Protein AF-A0A382YZ98-F1 (afdb_monomer_lite)

pLDDT: mean 93.56, std 8.25, range [45.69, 98.81]

Secondary structure (DSSP, 8-state):
--TT--TTS--HHHHHHHHHHHHHTGGG--GGG-------EE--TT--HHHHHHHHHTT--EEEESS--TTT-HHHHHHHHHHHHTTTPEEEEE-B--SSTTT---B-HHHHHHH--SEEETTT-SSPPPPHHHHHHHHHH--SEEEEETTS-HHHHHHHHHHHHHTT-GGGEEEE---SBTTB--TTHHHHHHHHHHHTT---HHHHHHIIIIIHHHHTT-S-S--STTS--------PPTT-S-SSHHHHHHHTPPP-

Structure (mmCIF, N/CA/C/O backbone):
data_AF-A0A382YZ98-F1
#
_entry.id   AF-A0A382YZ98-F1
#
loop_
_atom_site.group_PDB
_atom_site.id
_atom_site.type_symbol
_atom_site.label_atom_id
_atom_site.label_alt_id
_atom_site.label_comp_id
_atom_site.label_asym_id
_atom_site.label_entity_id
_atom_site.label_seq_id
_atom_site.pdbx_PDB_ins_code
_atom_site.Cartn_x
_atom_site.Cartn_y
_atom_site.Cartn_z
_atom_site.occupancy
_atom_site.B_iso_or_equiv
_atom_site.auth_seq_id
_atom_site.auth_comp_id
_atom_site.auth_asym_id
_atom_site.auth_atom_id
_atom_site.pdbx_PDB_model_num
ATOM 1 N N . HIS A 1 1 ? 16.071 -2.073 -0.778 1.00 65.88 1 HIS A N 1
ATOM 2 C CA . HIS A 1 1 ? 17.339 -1.946 -1.525 1.00 65.88 1 HIS A CA 1
ATOM 3 C C . HIS A 1 1 ? 17.933 -3.325 -1.755 1.00 65.88 1 HIS A C 1
ATOM 5 O O . HIS A 1 1 ? 18.146 -4.034 -0.782 1.00 65.88 1 HIS A O 1
ATOM 11 N N . LEU A 1 2 ? 18.175 -3.708 -3.010 1.00 80.69 2 LEU A N 1
ATOM 12 C CA . LEU A 1 2 ? 18.974 -4.887 -3.348 1.00 80.69 2 LEU A CA 1
ATOM 13 C C . LEU A 1 2 ? 20.449 -4.462 -3.501 1.00 80.69 2 LEU A C 1
ATOM 15 O O . LEU A 1 2 ? 20.720 -3.599 -4.343 1.00 80.69 2 LEU A O 1
ATOM 19 N N . PRO A 1 3 ? 21.389 -4.987 -2.691 1.00 83.00 3 PRO A N 1
ATOM 20 C CA . PRO A 1 3 ? 22.812 -4.692 -2.845 1.00 83.00 3 PRO A CA 1
ATOM 21 C C . PRO A 1 3 ? 23.314 -5.043 -4.250 1.00 83.00 3 PRO A C 1
ATOM 23 O O . PRO A 1 3 ? 22.976 -6.097 -4.781 1.00 83.00 3 PRO A O 1
ATOM 26 N N . GLY A 1 4 ? 24.110 -4.155 -4.849 1.00 86.38 4 GLY A N 1
ATOM 27 C CA . GLY A 1 4 ? 24.677 -4.349 -6.189 1.00 86.38 4 GLY A CA 1
ATOM 28 C C . GLY A 1 4 ? 23.728 -4.063 -7.359 1.00 86.38 4 GLY A C 1
ATOM 29 O O . GLY A 1 4 ? 24.179 -4.081 -8.499 1.00 86.38 4 GLY A O 1
ATOM 30 N N . LEU A 1 5 ? 22.447 -3.761 -7.112 1.00 87.88 5 LEU A N 1
ATOM 31 C CA . LEU A 1 5 ? 21.525 -3.358 -8.173 1.00 87.88 5 LEU A CA 1
ATOM 32 C C . LEU A 1 5 ? 21.790 -1.905 -8.590 1.00 87.88 5 LEU A C 1
ATOM 34 O O . LEU A 1 5 ? 21.630 -0.985 -7.781 1.00 87.88 5 LEU A O 1
ATOM 38 N N . ASP A 1 6 ? 22.159 -1.701 -9.854 1.00 89.25 6 ASP A N 1
ATOM 39 C CA . ASP A 1 6 ? 22.290 -0.371 -10.442 1.00 89.25 6 ASP A CA 1
ATOM 40 C C . ASP A 1 6 ? 20.924 0.147 -10.908 1.00 89.25 6 ASP A C 1
ATOM 42 O O . ASP A 1 6 ? 20.399 -0.231 -11.953 1.00 89.25 6 ASP A O 1
ATOM 46 N N . TYR A 1 7 ? 20.344 1.038 -10.109 1.00 83.75 7 TYR A N 1
ATOM 47 C CA . TYR A 1 7 ? 19.032 1.623 -10.382 1.00 83.75 7 TYR A CA 1
ATOM 48 C C . TYR A 1 7 ? 19.027 2.599 -11.567 1.00 83.75 7 TYR A C 1
ATOM 50 O O . TYR A 1 7 ? 17.948 2.975 -12.010 1.00 83.75 7 TYR A O 1
ATOM 58 N N . GLN A 1 8 ? 20.194 3.017 -12.070 1.00 84.31 8 GLN A N 1
ATOM 59 C CA . GLN A 1 8 ? 20.293 3.861 -13.265 1.00 84.31 8 GLN A CA 1
ATOM 60 C C . GLN A 1 8 ? 20.321 3.039 -14.559 1.00 84.31 8 GLN A C 1
ATOM 62 O O . GLN A 1 8 ? 20.145 3.600 -15.637 1.00 84.31 8 GLN A O 1
ATOM 67 N N . ASN A 1 9 ? 20.513 1.721 -14.460 1.00 89.38 9 ASN A N 1
ATOM 68 C CA . ASN A 1 9 ? 20.659 0.827 -15.603 1.00 89.38 9 ASN A CA 1
ATOM 69 C C . ASN A 1 9 ? 19.790 -0.432 -15.454 1.00 89.38 9 ASN A C 1
ATOM 71 O O . ASN A 1 9 ? 20.241 -1.566 -15.628 1.00 89.38 9 ASN A O 1
ATOM 75 N N . LEU A 1 10 ? 18.527 -0.231 -15.072 1.00 92.69 10 LEU A N 1
ATOM 76 C CA . LEU A 1 10 ? 17.548 -1.308 -14.983 1.00 92.69 10 LEU A CA 1
ATOM 77 C C . LEU A 1 10 ? 17.030 -1.665 -16.379 1.00 92.69 10 LEU A C 1
ATOM 79 O O . LEU A 1 10 ? 16.565 -0.795 -17.110 1.00 92.69 10 LEU A O 1
ATOM 83 N N . THR A 1 11 ? 17.057 -2.952 -16.722 1.00 96.38 11 THR A N 1
ATOM 84 C CA . THR A 1 11 ? 16.481 -3.469 -17.971 1.00 96.38 11 THR A CA 1
ATOM 85 C C . THR A 1 11 ? 15.191 -4.249 -17.700 1.00 96.38 11 THR A C 1
ATOM 87 O O . THR A 1 11 ? 15.044 -4.803 -16.603 1.00 96.38 11 THR A O 1
ATOM 90 N N . PRO A 1 12 ? 14.274 -4.347 -18.684 1.00 98.06 12 PRO A N 1
ATOM 91 C CA . PRO A 1 12 ? 13.064 -5.167 -18.591 1.00 98.06 12 PRO A CA 1
ATOM 92 C C . PRO A 1 12 ? 13.318 -6.597 -18.100 1.00 98.06 12 PRO A C 1
ATOM 94 O O . PRO A 1 12 ? 12.692 -7.045 -17.137 1.00 98.06 12 PRO A O 1
ATOM 97 N N . ASP A 1 13 ? 14.295 -7.289 -18.691 1.00 98.31 13 ASP A N 1
ATOM 98 C CA . ASP A 1 13 ? 14.642 -8.656 -18.298 1.00 98.31 13 ASP A CA 1
ATOM 99 C C . ASP A 1 13 ? 15.202 -8.725 -16.876 1.00 98.31 13 ASP A C 1
ATOM 101 O O . ASP A 1 13 ? 14.876 -9.650 -16.133 1.00 98.31 13 ASP A O 1
ATOM 105 N N . LEU A 1 14 ? 16.025 -7.758 -16.459 1.00 97.12 14 LEU A N 1
ATOM 106 C CA . LEU A 1 14 ? 16.611 -7.753 -15.119 1.00 97.12 14 LEU A CA 1
ATOM 107 C C . LEU A 1 14 ? 15.530 -7.641 -14.038 1.00 97.12 14 LEU A C 1
ATOM 109 O O . LEU A 1 14 ? 15.499 -8.456 -13.113 1.00 97.12 14 LEU A O 1
ATOM 113 N N . VAL A 1 15 ? 14.639 -6.651 -14.148 1.00 97.19 15 VAL A N 1
ATOM 114 C CA . VAL A 1 15 ? 13.585 -6.426 -13.142 1.00 97.19 15 VAL A CA 1
ATOM 115 C C . VAL A 1 15 ? 12.546 -7.544 -13.152 1.00 97.19 15 VAL A C 1
ATOM 117 O O . VAL A 1 15 ? 12.082 -7.949 -12.084 1.00 97.19 15 VAL A O 1
ATOM 120 N N . THR A 1 16 ? 12.237 -8.091 -14.331 1.00 98.56 16 THR A N 1
ATOM 121 C CA . THR A 1 16 ? 11.317 -9.225 -14.478 1.00 98.56 16 THR A CA 1
ATOM 122 C C . THR A 1 16 ? 11.905 -10.469 -13.823 1.00 98.56 16 THR A C 1
ATOM 124 O O . THR A 1 16 ? 11.287 -11.038 -12.928 1.00 98.56 16 THR A O 1
ATOM 127 N N . ASN A 1 17 ? 13.132 -10.863 -14.177 1.00 98.31 17 ASN A N 1
ATOM 128 C CA . ASN A 1 17 ? 13.767 -12.051 -13.602 1.00 98.31 17 ASN A CA 1
ATOM 129 C C . ASN A 1 17 ? 13.980 -11.922 -12.089 1.00 98.31 17 ASN A C 1
ATOM 131 O O . ASN A 1 17 ? 13.788 -12.895 -11.361 1.00 98.31 17 ASN A O 1
ATOM 135 N N . LEU A 1 18 ? 14.308 -10.726 -11.588 1.00 97.31 18 LEU A N 1
ATOM 136 C CA . LEU A 1 18 ? 14.387 -10.484 -10.149 1.00 97.31 18 LEU A CA 1
ATOM 137 C C . LEU A 1 18 ? 13.038 -10.733 -9.458 1.00 97.31 18 LEU A C 1
ATOM 139 O O . LEU A 1 18 ? 12.990 -11.425 -8.439 1.00 97.31 18 LEU A O 1
ATOM 143 N N . ALA A 1 19 ? 11.945 -10.206 -10.013 1.00 97.81 19 ALA A N 1
ATOM 144 C CA . ALA A 1 19 ? 10.603 -10.422 -9.483 1.00 97.81 19 ALA A CA 1
ATOM 145 C C . ALA A 1 19 ? 10.229 -11.915 -9.467 1.00 97.81 19 ALA A C 1
ATOM 147 O O . ALA A 1 19 ? 9.752 -12.411 -8.444 1.00 97.81 19 ALA A O 1
ATOM 148 N N . LEU A 1 20 ? 10.537 -12.646 -10.545 1.00 98.50 20 LEU A N 1
ATOM 149 C CA . LEU A 1 20 ? 10.306 -14.091 -10.652 1.00 98.50 20 LEU A CA 1
ATOM 150 C C . LEU A 1 20 ? 11.101 -14.887 -9.606 1.00 98.50 20 LEU A C 1
ATOM 152 O O . LEU A 1 20 ? 10.546 -15.755 -8.931 1.00 98.50 20 LEU A O 1
ATOM 156 N N . VAL A 1 21 ? 12.383 -14.564 -9.408 1.00 97.69 21 VAL A N 1
ATOM 157 C CA . VAL A 1 21 ? 13.217 -15.211 -8.383 1.00 97.69 21 VAL A CA 1
ATOM 158 C C . VAL A 1 21 ? 12.648 -14.961 -6.988 1.00 97.69 21 VAL A C 1
ATOM 160 O O . VAL A 1 21 ? 12.511 -15.901 -6.202 1.00 97.69 21 VAL A O 1
ATOM 163 N N . VAL A 1 22 ? 12.270 -13.721 -6.666 1.00 96.44 22 VAL A N 1
ATOM 164 C CA . VAL A 1 22 ? 11.681 -13.377 -5.360 1.00 96.44 22 VAL A CA 1
ATOM 165 C C . VAL A 1 22 ? 10.340 -14.088 -5.156 1.00 96.44 22 VAL A C 1
ATOM 167 O O . VAL A 1 22 ? 10.066 -14.591 -4.062 1.00 96.44 22 VAL A O 1
ATOM 170 N N . ARG A 1 23 ? 9.520 -14.197 -6.207 1.00 96.50 23 ARG A N 1
ATOM 171 C CA . ARG A 1 23 ? 8.253 -14.932 -6.172 1.00 96.50 23 ARG A CA 1
ATOM 172 C C . ARG A 1 23 ? 8.464 -16.419 -5.870 1.00 96.50 23 ARG A C 1
ATOM 174 O O . ARG A 1 23 ? 7.791 -16.953 -4.989 1.00 96.50 23 ARG A O 1
ATOM 181 N N . ALA A 1 24 ? 9.424 -17.059 -6.539 1.00 96.00 24 ALA A N 1
ATOM 182 C CA . ALA A 1 24 ? 9.733 -18.484 -6.386 1.00 96.00 24 ALA A CA 1
ATOM 183 C C . ALA A 1 24 ? 10.463 -18.836 -5.072 1.00 96.00 24 ALA A C 1
ATOM 185 O O . ALA A 1 24 ? 10.446 -19.989 -4.626 1.00 96.00 24 ALA A O 1
ATOM 186 N N . THR A 1 25 ? 11.112 -17.853 -4.444 1.00 94.69 25 THR A N 1
ATOM 187 C CA . THR A 1 25 ? 11.881 -18.028 -3.204 1.00 94.69 25 THR A CA 1
ATOM 188 C C . THR A 1 25 ? 11.109 -17.510 -1.994 1.00 94.69 25 THR A C 1
ATOM 190 O O . THR A 1 25 ? 10.450 -18.291 -1.309 1.00 94.69 25 THR A O 1
ATOM 193 N N . THR A 1 26 ? 11.145 -16.201 -1.737 1.00 92.94 26 THR A N 1
ATOM 194 C CA . THR A 1 26 ? 10.472 -15.556 -0.603 1.00 92.94 26 THR A CA 1
ATOM 195 C C . THR A 1 26 ? 8.968 -15.794 -0.635 1.00 92.94 26 THR A C 1
ATOM 197 O O . THR A 1 26 ? 8.393 -16.146 0.388 1.00 92.94 26 THR A O 1
ATOM 200 N N . GLY A 1 27 ? 8.337 -15.670 -1.807 1.00 91.81 27 GLY A N 1
ATOM 201 C CA . GLY A 1 27 ? 6.889 -15.840 -1.957 1.00 91.81 27 GLY A CA 1
ATOM 202 C C . GLY A 1 27 ? 6.387 -17.279 -1.788 1.00 91.81 27 GLY A C 1
ATOM 203 O O . GLY A 1 27 ? 5.178 -17.488 -1.704 1.00 91.81 27 GLY A O 1
ATOM 204 N N . ARG A 1 28 ? 7.285 -18.273 -1.747 1.00 90.62 28 ARG A N 1
ATOM 205 C CA . ARG A 1 28 ? 6.943 -19.692 -1.548 1.00 90.62 28 ARG A CA 1
ATOM 206 C C . ARG A 1 28 ? 6.937 -20.097 -0.073 1.00 90.62 28 ARG A C 1
ATOM 208 O O . ARG A 1 28 ? 6.298 -21.083 0.282 1.00 90.62 28 ARG A O 1
ATOM 215 N N . VAL A 1 29 ? 7.663 -19.377 0.781 1.00 91.31 29 VAL A N 1
ATOM 216 C CA . VAL A 1 29 ? 7.873 -19.750 2.186 1.00 91.31 29 VAL A CA 1
ATOM 217 C C . VAL A 1 29 ? 7.009 -18.883 3.097 1.00 91.31 29 VAL A C 1
ATOM 219 O O . VAL A 1 29 ? 7.089 -17.658 3.055 1.00 91.31 29 VAL A O 1
ATOM 222 N N . ARG A 1 30 ? 6.220 -19.518 3.970 1.00 91.25 30 ARG A N 1
ATOM 223 C CA . ARG A 1 30 ? 5.453 -18.833 5.019 1.00 91.25 30 ARG A CA 1
ATOM 224 C C . ARG A 1 30 ? 6.284 -18.687 6.289 1.00 91.25 30 ARG A C 1
ATOM 226 O O . ARG A 1 30 ? 6.192 -19.489 7.213 1.00 91.25 30 ARG A O 1
ATOM 233 N N . TRP A 1 31 ? 7.134 -17.669 6.322 1.00 87.81 31 TRP A N 1
ATOM 234 C CA . TRP A 1 31 ? 7.910 -17.347 7.519 1.00 87.81 31 TRP A CA 1
ATOM 235 C C . TRP A 1 31 ? 6.966 -16.939 8.650 1.00 87.81 31 TRP A C 1
ATOM 237 O O . TRP A 1 31 ? 6.184 -16.004 8.490 1.00 87.81 31 TRP A O 1
ATOM 247 N N . SER A 1 32 ? 7.021 -17.657 9.774 1.00 92.00 32 SER A N 1
ATOM 248 C CA . SER A 1 32 ? 6.086 -17.480 10.896 1.00 92.00 32 SER A CA 1
ATOM 249 C C . SER A 1 32 ? 4.612 -17.585 10.476 1.00 92.00 32 SER A C 1
ATOM 251 O O . SER A 1 32 ? 3.774 -16.847 10.986 1.00 92.00 32 SER A O 1
ATOM 253 N N . GLU A 1 33 ? 4.309 -18.460 9.510 1.00 92.62 33 GLU A N 1
ATOM 254 C CA . GLU A 1 33 ? 2.969 -18.669 8.936 1.00 92.62 33 GLU A CA 1
ATOM 255 C C . GLU A 1 33 ? 2.348 -17.444 8.234 1.00 92.62 33 GLU A C 1
ATOM 257 O O . GLU A 1 33 ? 1.193 -17.480 7.809 1.00 92.62 33 GLU A O 1
ATOM 262 N N . VAL A 1 34 ? 3.122 -16.374 8.023 1.00 93.94 34 VAL A N 1
ATOM 263 C CA . VAL A 1 34 ? 2.652 -15.169 7.330 1.00 93.94 34 VAL A CA 1
ATOM 264 C C . VAL A 1 34 ? 2.489 -15.443 5.835 1.00 93.94 34 VAL A C 1
ATOM 266 O O . VAL A 1 34 ? 3.382 -15.979 5.171 1.00 93.94 34 VAL A O 1
ATOM 269 N N . LYS A 1 35 ? 1.352 -15.017 5.275 1.00 94.19 35 LYS A N 1
ATOM 270 C CA . LYS A 1 35 ? 1.115 -14.994 3.828 1.00 94.19 35 LYS A CA 1
ATOM 271 C C . LYS A 1 35 ? 1.864 -13.817 3.205 1.00 94.19 35 LYS A C 1
ATOM 273 O O . LYS A 1 35 ? 1.457 -12.667 3.341 1.00 94.19 35 LYS A O 1
ATOM 278 N N . VAL A 1 36 ? 2.973 -14.102 2.526 1.00 95.31 36 VAL A N 1
ATOM 279 C CA . VAL A 1 36 ? 3.782 -13.078 1.853 1.00 95.31 36 VAL A CA 1
ATOM 280 C C . VAL A 1 36 ? 3.533 -13.115 0.347 1.00 95.31 36 VAL A C 1
ATOM 282 O O . VAL A 1 36 ? 3.963 -14.038 -0.345 1.00 95.31 36 VAL A O 1
ATOM 285 N N . HIS A 1 37 ? 2.898 -12.068 -0.179 1.00 95.56 37 HIS A N 1
ATOM 286 C CA . HIS A 1 37 ? 2.792 -11.831 -1.620 1.00 95.56 37 HIS A CA 1
ATOM 287 C C . HIS A 1 37 ? 4.050 -11.103 -2.110 1.00 95.56 37 HIS A C 1
ATOM 289 O O . HIS A 1 37 ? 4.125 -9.876 -2.103 1.00 95.56 37 HIS A O 1
ATOM 295 N N . ALA A 1 38 ? 5.075 -11.877 -2.473 1.00 96.00 38 ALA A N 1
ATOM 296 C CA . ALA A 1 38 ? 6.365 -11.363 -2.933 1.00 96.00 38 ALA A CA 1
ATOM 297 C C . ALA A 1 38 ? 6.473 -11.349 -4.469 1.00 96.00 38 ALA A C 1
ATOM 299 O O . ALA A 1 38 ? 5.682 -11.986 -5.161 1.00 96.00 38 ALA A O 1
ATOM 300 N N . GLY A 1 39 ? 7.499 -10.676 -4.996 1.00 96.00 39 GLY A N 1
ATOM 301 C CA . GLY A 1 39 ? 7.774 -10.645 -6.438 1.00 96.00 39 GLY A CA 1
ATOM 302 C C . GLY A 1 39 ? 7.040 -9.534 -7.190 1.00 96.00 39 GLY A C 1
ATOM 303 O O . GLY A 1 39 ? 6.688 -9.708 -8.354 1.00 96.00 39 GLY A O 1
ATOM 304 N N . THR A 1 40 ? 6.800 -8.393 -6.538 1.00 97.38 40 THR A N 1
ATOM 305 C CA . THR A 1 40 ? 6.346 -7.175 -7.221 1.00 97.38 40 THR A CA 1
ATOM 306 C C . THR A 1 40 ? 7.420 -6.697 -8.192 1.00 97.38 40 THR A C 1
ATOM 308 O O . THR A 1 40 ? 8.530 -6.366 -7.768 1.00 97.38 40 THR A O 1
ATOM 311 N N . VAL A 1 41 ? 7.095 -6.635 -9.485 1.00 97.88 41 VAL A N 1
ATOM 312 C CA . VAL A 1 41 ? 8.014 -6.076 -10.484 1.00 97.88 41 VAL A CA 1
ATOM 313 C C . VAL A 1 41 ? 8.110 -4.562 -10.325 1.00 97.88 41 VAL A C 1
ATOM 315 O O . VAL A 1 41 ? 7.116 -3.893 -10.035 1.00 97.88 41 VAL A O 1
ATOM 318 N N . LEU A 1 42 ? 9.306 -4.013 -10.527 1.00 95.75 42 LEU A N 1
ATOM 319 C CA . LEU A 1 42 ? 9.498 -2.576 -10.683 1.00 95.75 42 LEU A CA 1
ATOM 320 C C . LEU A 1 42 ? 9.496 -2.267 -12.175 1.00 95.75 42 LEU A C 1
ATOM 322 O O . LEU A 1 42 ? 10.397 -2.707 -12.883 1.00 95.75 42 LEU A O 1
ATOM 326 N N . MET A 1 43 ? 8.475 -1.559 -12.646 1.00 96.81 43 MET A N 1
ATOM 327 C CA . MET A 1 43 ? 8.325 -1.271 -14.069 1.00 96.81 43 MET A CA 1
ATOM 328 C C . MET A 1 43 ? 9.376 -0.269 -14.544 1.00 96.81 43 MET A C 1
ATOM 330 O O . MET A 1 43 ? 9.672 0.710 -13.853 1.00 96.81 43 MET A O 1
ATOM 334 N N . VAL A 1 44 ? 9.919 -0.521 -15.734 1.00 96.25 44 VAL A N 1
ATOM 335 C CA . VAL A 1 44 ? 10.946 0.297 -16.396 1.00 96.25 44 VAL A CA 1
ATOM 336 C C . VAL A 1 44 ? 10.595 0.484 -17.878 1.00 96.25 44 VAL A C 1
ATOM 338 O O . VAL A 1 44 ? 9.788 -0.285 -18.405 1.00 96.25 44 VAL A O 1
ATOM 341 N N . PRO A 1 45 ? 11.145 1.496 -18.567 1.00 96.50 45 PRO A N 1
ATOM 342 C CA . PRO A 1 45 ? 10.893 1.685 -19.995 1.00 96.50 45 PRO A CA 1
ATOM 343 C C . PRO A 1 45 ? 11.301 0.485 -20.862 1.00 96.50 45 PRO A C 1
ATOM 345 O O . PRO A 1 45 ? 12.276 -0.204 -20.552 1.00 96.50 45 PRO A O 1
ATOM 348 N N . GLY A 1 46 ? 10.568 0.246 -21.953 1.00 97.38 46 GLY A N 1
ATOM 349 C CA . GLY A 1 46 ? 10.851 -0.821 -22.919 1.00 97.38 46 GLY A CA 1
ATOM 350 C C . GLY A 1 46 ? 10.427 -2.233 -22.498 1.00 97.38 46 GLY A C 1
ATOM 351 O O . GLY A 1 46 ? 10.826 -3.210 -23.134 1.00 97.38 46 GLY A O 1
ATOM 352 N N . MET A 1 47 ? 9.638 -2.379 -21.431 1.00 98.50 47 MET A N 1
ATOM 353 C CA . MET A 1 47 ? 8.994 -3.651 -21.118 1.00 98.50 47 MET A CA 1
ATOM 354 C C . MET A 1 47 ? 7.947 -3.976 -22.185 1.00 98.50 47 MET A C 1
ATOM 356 O O . MET A 1 47 ? 7.079 -3.177 -22.517 1.00 98.50 47 MET A O 1
ATOM 360 N N . MET A 1 48 ? 8.030 -5.195 -22.692 1.00 98.56 48 MET A N 1
ATOM 361 C CA . MET A 1 48 ? 7.067 -5.788 -23.616 1.00 98.56 48 MET A CA 1
ATOM 362 C C . MET A 1 48 ? 6.004 -6.604 -22.877 1.00 98.56 48 MET A C 1
ATOM 364 O O . MET A 1 48 ? 6.213 -7.004 -21.728 1.00 98.56 48 MET A O 1
ATOM 368 N N . GLU A 1 49 ? 4.898 -6.880 -23.560 1.00 98.50 49 GLU A N 1
ATOM 369 C CA . GLU A 1 49 ? 3.748 -7.624 -23.045 1.00 98.50 49 GLU A CA 1
ATOM 370 C C . GLU A 1 49 ? 4.131 -8.992 -22.445 1.00 98.50 49 GLU A C 1
ATOM 372 O O . GLU A 1 49 ? 3.660 -9.351 -21.364 1.00 98.50 49 GLU A O 1
ATOM 377 N N . GLU A 1 50 ? 5.098 -9.686 -23.048 1.00 98.62 50 GLU A N 1
ATOM 378 C CA . GLU A 1 50 ? 5.577 -11.001 -22.608 1.00 98.62 50 GLU A CA 1
ATOM 379 C C . GLU A 1 50 ? 6.222 -10.972 -21.211 1.00 98.62 50 GLU A C 1
ATOM 381 O O . GLU A 1 50 ? 6.289 -11.994 -20.525 1.00 98.62 50 GLU A O 1
ATOM 386 N N . HIS A 1 51 ? 6.713 -9.816 -20.750 1.00 98.81 51 HIS A N 1
ATOM 387 C CA . HIS A 1 51 ? 7.196 -9.689 -19.371 1.00 98.81 51 HIS A CA 1
ATOM 388 C C . HIS A 1 51 ? 6.040 -9.790 -18.376 1.00 98.81 51 HIS A C 1
ATOM 390 O O . HIS A 1 51 ? 6.184 -10.422 -17.330 1.00 98.81 51 HIS A O 1
ATOM 396 N N . PHE A 1 52 ? 4.890 -9.198 -18.704 1.00 98.81 52 PHE A N 1
ATOM 397 C CA . PHE A 1 52 ? 3.694 -9.242 -17.867 1.00 98.81 52 PHE A CA 1
ATOM 398 C C . PHE A 1 52 ? 3.051 -10.632 -17.894 1.00 98.81 52 PHE A C 1
ATOM 400 O O . PHE A 1 52 ? 2.598 -11.090 -16.846 1.00 98.81 52 PHE A O 1
ATOM 407 N N . ASP A 1 53 ? 3.108 -11.340 -19.031 1.00 98.75 53 ASP A N 1
ATOM 408 C CA . ASP A 1 53 ? 2.727 -12.760 -19.118 1.00 98.75 53 ASP A CA 1
ATOM 409 C C . ASP A 1 53 ? 3.510 -13.615 -18.120 1.00 98.75 53 ASP A C 1
ATOM 411 O O . ASP A 1 53 ? 2.917 -14.301 -17.289 1.00 98.75 53 ASP A O 1
ATOM 415 N N . LYS A 1 54 ? 4.846 -13.512 -18.136 1.00 98.69 54 LYS A N 1
ATOM 416 C CA . LYS A 1 54 ? 5.718 -14.270 -17.221 1.00 98.69 54 LYS A CA 1
ATOM 417 C C . LYS A 1 54 ? 5.403 -13.988 -15.750 1.00 98.69 54 LYS A C 1
ATOM 419 O O . LYS A 1 54 ? 5.438 -14.896 -14.922 1.00 98.69 54 LYS A O 1
ATOM 424 N N . LEU A 1 55 ? 5.121 -12.730 -15.407 1.00 98.56 55 LEU A N 1
ATOM 425 C CA . LEU A 1 55 ? 4.790 -12.329 -14.035 1.00 98.56 55 LEU A CA 1
ATOM 426 C C . LEU A 1 55 ? 3.454 -12.921 -13.578 1.00 98.56 55 LEU A C 1
ATOM 428 O O . LEU A 1 55 ? 3.362 -13.427 -12.458 1.00 98.56 55 LEU A O 1
ATOM 432 N N . ALA A 1 56 ? 2.441 -12.876 -14.443 1.00 98.12 56 ALA A N 1
ATOM 433 C CA . ALA A 1 56 ? 1.133 -13.455 -14.167 1.00 98.12 56 ALA A CA 1
ATOM 434 C C . ALA A 1 56 ? 1.207 -14.986 -14.050 1.00 98.12 56 ALA A C 1
ATOM 436 O O . ALA A 1 56 ? 0.677 -15.549 -13.094 1.00 98.12 56 ALA A O 1
ATOM 437 N N . GLU A 1 57 ? 1.941 -15.656 -14.945 1.00 98.19 57 GLU A N 1
ATOM 438 C CA . GLU A 1 57 ? 2.169 -17.108 -14.901 1.00 98.19 57 GLU A CA 1
ATOM 439 C C . GLU A 1 57 ? 2.871 -17.542 -13.603 1.00 98.19 57 GLU A C 1
ATOM 441 O O . GLU A 1 57 ? 2.512 -18.550 -12.993 1.00 98.19 57 GLU A O 1
ATOM 446 N N . ALA A 1 58 ? 3.822 -16.743 -13.110 1.00 97.38 58 ALA A N 1
ATOM 447 C CA . ALA A 1 58 ? 4.474 -16.980 -11.822 1.00 97.38 58 ALA A CA 1
ATOM 448 C C . ALA A 1 58 ? 3.578 -16.672 -10.602 1.00 97.38 58 ALA A C 1
ATOM 450 O O . ALA A 1 58 ? 3.972 -16.897 -9.450 1.00 97.38 58 ALA A O 1
ATOM 451 N N . GLY A 1 59 ? 2.373 -16.145 -10.822 1.00 95.94 59 GLY A N 1
ATOM 452 C CA . GLY A 1 59 ? 1.421 -15.787 -9.779 1.00 95.94 59 GLY A CA 1
ATOM 453 C C . GLY A 1 59 ? 1.847 -14.568 -8.965 1.00 95.94 59 GLY A C 1
ATOM 454 O O . GLY A 1 59 ? 1.544 -14.509 -7.769 1.00 95.94 59 GLY A O 1
ATOM 455 N N . SER A 1 60 ? 2.598 -13.637 -9.562 1.00 96.94 60 SER A N 1
ATOM 456 C CA . SER A 1 60 ? 2.699 -12.282 -9.017 1.00 96.94 60 SER A CA 1
ATOM 457 C C . SER A 1 60 ? 1.322 -11.621 -9.071 1.00 96.94 60 SER A C 1
ATOM 459 O O . SER A 1 60 ? 0.520 -11.927 -9.944 1.00 96.94 60 SER A O 1
ATOM 461 N N . ILE A 1 61 ? 1.043 -10.716 -8.132 1.00 97.25 61 ILE A N 1
ATOM 462 C CA . ILE A 1 61 ? -0.250 -10.007 -8.065 1.00 97.25 61 ILE A CA 1
ATOM 463 C C . ILE A 1 61 ? -0.107 -8.491 -8.230 1.00 97.25 61 ILE A C 1
ATOM 465 O O . ILE A 1 61 ? -1.104 -7.788 -8.329 1.00 97.25 61 ILE A O 1
ATOM 469 N N . LEU A 1 62 ? 1.127 -7.973 -8.219 1.00 98.00 62 LEU A N 1
ATOM 470 C CA . LEU A 1 62 ? 1.425 -6.541 -8.170 1.00 98.00 62 LEU A CA 1
ATOM 471 C C . LEU A 1 62 ? 2.560 -6.170 -9.128 1.00 98.00 62 LEU A C 1
ATOM 473 O O . LEU A 1 62 ? 3.599 -6.833 -9.156 1.00 98.00 62 LEU A O 1
ATOM 477 N N . ALA A 1 63 ? 2.404 -5.038 -9.805 1.00 98.44 63 ALA A N 1
ATOM 478 C CA . ALA A 1 63 ? 3.457 -4.321 -10.516 1.00 98.44 63 ALA A CA 1
ATOM 479 C C . ALA A 1 63 ? 3.549 -2.891 -9.971 1.00 98.44 63 ALA A C 1
ATOM 481 O O . ALA A 1 63 ? 2.529 -2.286 -9.637 1.00 98.44 63 ALA A O 1
ATOM 482 N N . LYS A 1 64 ? 4.764 -2.339 -9.847 1.00 97.50 64 LYS A N 1
ATOM 483 C CA . LYS A 1 64 ? 4.974 -1.019 -9.243 1.00 97.50 64 LYS A CA 1
ATOM 484 C C . LYS A 1 64 ? 5.717 -0.048 -10.158 1.00 97.50 64 LYS A C 1
ATOM 486 O O . LYS A 1 64 ? 6.841 -0.321 -10.576 1.00 97.50 64 LYS A O 1
ATOM 491 N N . PHE A 1 65 ? 5.139 1.133 -10.368 1.00 95.38 65 PHE A N 1
ATOM 492 C CA . PHE A 1 65 ? 5.860 2.310 -10.849 1.00 95.38 65 PHE A CA 1
ATOM 493 C C . PHE A 1 65 ? 6.606 2.943 -9.669 1.00 95.38 65 PHE A C 1
ATOM 495 O O . PHE A 1 65 ? 5.991 3.506 -8.763 1.00 95.38 65 PHE A O 1
ATOM 502 N N . LEU A 1 66 ? 7.932 2.796 -9.641 1.00 90.88 66 LEU A N 1
ATOM 503 C CA . LEU A 1 66 ? 8.785 3.386 -8.600 1.00 90.88 66 LEU A CA 1
ATOM 504 C C . LEU A 1 66 ? 9.897 4.256 -9.188 1.00 90.88 66 LEU A C 1
ATOM 506 O O . LEU A 1 66 ? 10.093 5.368 -8.720 1.00 90.88 66 LEU A O 1
ATOM 510 N N . PHE A 1 67 ? 10.598 3.738 -10.199 1.00 86.12 67 PHE A N 1
ATOM 511 C CA . PHE A 1 67 ? 11.710 4.414 -10.885 1.00 86.12 67 PHE A CA 1
ATOM 512 C C . PHE A 1 67 ? 11.374 4.763 -12.342 1.00 86.12 67 PHE A C 1
ATOM 514 O O . PHE A 1 67 ? 12.243 5.163 -13.110 1.00 86.12 67 PHE A O 1
ATOM 521 N N . TYR A 1 68 ? 10.126 4.539 -12.752 1.00 90.69 68 TYR A N 1
ATOM 522 C CA . TYR A 1 68 ? 9.690 4.800 -14.115 1.00 90.69 68 TYR A CA 1
ATOM 523 C C . TYR A 1 68 ? 9.521 6.315 -14.324 1.00 90.69 68 TYR A C 1
ATOM 525 O O . TYR A 1 68 ? 8.830 6.946 -13.520 1.00 90.69 68 TYR A O 1
ATOM 533 N N . PRO A 1 69 ? 10.093 6.902 -15.389 1.00 89.62 69 PRO A N 1
ATOM 534 C CA . PRO A 1 69 ? 9.979 8.329 -15.668 1.00 89.62 69 PRO A CA 1
ATOM 535 C C . PRO A 1 69 ? 8.611 8.644 -16.296 1.00 89.62 69 PRO A C 1
ATOM 537 O O . PRO A 1 69 ? 8.466 8.728 -17.516 1.00 89.62 69 PRO A O 1
ATOM 540 N N . LEU A 1 70 ? 7.581 8.775 -15.457 1.00 90.81 70 LEU A N 1
ATOM 541 C CA . LEU A 1 70 ? 6.177 8.921 -15.880 1.00 90.81 70 LEU A CA 1
ATOM 542 C C . LEU A 1 70 ? 5.913 10.173 -16.737 1.00 90.81 70 LEU A C 1
ATOM 544 O O . LEU A 1 70 ? 4.928 10.210 -17.467 1.00 90.81 70 LEU A O 1
ATOM 548 N N . ASN A 1 71 ? 6.794 11.174 -16.693 1.00 87.62 71 ASN A N 1
ATOM 549 C CA . ASN A 1 71 ? 6.711 12.380 -17.521 1.00 87.62 71 ASN A CA 1
ATOM 550 C C . ASN A 1 71 ? 7.227 12.195 -18.962 1.00 87.62 71 ASN A C 1
ATOM 552 O O . ASN A 1 71 ? 7.010 13.072 -19.796 1.00 87.62 71 ASN A O 1
ATOM 556 N N . ARG A 1 72 ? 7.934 11.097 -19.264 1.00 88.12 72 ARG A N 1
ATOM 557 C CA . ARG A 1 72 ? 8.581 10.893 -20.569 1.00 88.12 72 ARG A CA 1
ATOM 558 C C . ARG A 1 72 ? 7.675 10.228 -21.591 1.00 88.12 72 ARG A C 1
ATOM 560 O O . ARG A 1 72 ? 7.612 10.697 -22.722 1.00 88.12 72 ARG A O 1
ATOM 567 N N . ASP A 1 73 ? 7.015 9.139 -21.205 1.00 93.38 73 ASP A N 1
ATOM 568 C CA . ASP A 1 73 ? 6.149 8.362 -22.098 1.00 93.38 73 ASP A CA 1
ATOM 569 C C . ASP A 1 73 ? 4.872 7.897 -21.368 1.00 93.38 73 ASP A C 1
ATOM 571 O O . ASP A 1 73 ? 4.784 6.764 -20.882 1.00 93.38 73 ASP A O 1
ATOM 575 N N . PRO A 1 74 ? 3.857 8.778 -21.261 1.00 95.56 74 PRO A N 1
ATOM 576 C CA . PRO A 1 74 ? 2.572 8.428 -20.658 1.00 95.56 74 PRO A CA 1
ATOM 577 C C . PRO A 1 74 ? 1.845 7.288 -21.382 1.00 95.56 74 PRO A C 1
ATOM 579 O O . PRO A 1 74 ? 1.090 6.542 -20.755 1.00 95.56 74 PRO A O 1
ATOM 582 N N . ASP A 1 75 ? 2.051 7.137 -22.692 1.00 97.94 75 ASP A N 1
ATOM 583 C CA . ASP A 1 75 ? 1.370 6.113 -23.481 1.00 97.94 75 ASP A CA 1
ATOM 584 C C . ASP A 1 75 ? 1.943 4.724 -23.197 1.00 97.94 75 ASP A C 1
ATOM 586 O O . ASP A 1 75 ? 1.189 3.754 -23.113 1.00 97.94 75 ASP A O 1
ATOM 590 N N . GLU A 1 76 ? 3.258 4.606 -23.005 1.00 98.06 76 GLU A N 1
ATOM 591 C CA . GLU A 1 76 ? 3.881 3.370 -22.528 1.00 98.06 76 GLU A CA 1
ATOM 592 C C . GLU A 1 76 ? 3.400 2.995 -21.126 1.00 98.06 76 GLU A C 1
ATOM 594 O O . GLU A 1 76 ? 2.959 1.861 -20.919 1.00 98.06 76 GLU A O 1
ATOM 599 N N . ALA A 1 77 ? 3.373 3.948 -20.193 1.00 97.94 77 ALA A N 1
ATOM 600 C CA . ALA A 1 77 ? 2.863 3.696 -18.849 1.00 97.94 77 ALA A CA 1
ATOM 601 C C . ALA A 1 77 ? 1.401 3.204 -18.870 1.00 97.94 77 ALA A C 1
ATOM 603 O O . ALA A 1 77 ? 1.070 2.214 -18.214 1.00 97.94 77 ALA A O 1
ATOM 604 N N . LYS A 1 78 ? 0.531 3.819 -19.684 1.00 98.50 78 LYS A N 1
ATOM 605 C CA . LYS A 1 78 ? -0.861 3.366 -19.870 1.00 98.50 78 LYS A CA 1
ATOM 606 C C . LYS A 1 78 ? -0.951 1.965 -20.480 1.00 98.50 78 LYS A C 1
ATOM 608 O O . LYS A 1 78 ? -1.811 1.184 -20.071 1.00 98.50 78 LYS A O 1
ATOM 613 N N . ARG A 1 79 ? -0.067 1.611 -21.427 1.00 98.56 79 ARG A N 1
ATOM 614 C CA . ARG A 1 79 ? 0.004 0.236 -21.960 1.00 98.56 79 ARG A CA 1
ATOM 615 C C . ARG A 1 79 ? 0.328 -0.765 -20.857 1.00 98.56 79 ARG A C 1
ATOM 617 O O . ARG A 1 79 ? -0.318 -1.805 -20.805 1.00 98.56 79 ARG A O 1
ATOM 624 N N . TYR A 1 80 ? 1.260 -0.443 -19.960 1.00 98.69 80 TYR A N 1
ATOM 625 C CA . TYR A 1 80 ? 1.614 -1.330 -18.850 1.00 98.69 80 TYR A CA 1
ATOM 626 C C . TYR A 1 80 ? 0.456 -1.523 -17.876 1.00 98.69 80 TYR A C 1
ATOM 628 O O . TYR A 1 80 ? 0.213 -2.650 -17.449 1.00 98.69 80 TYR A O 1
ATOM 636 N N . VAL A 1 81 ? -0.279 -0.449 -17.557 1.00 98.75 81 VAL A N 1
ATOM 637 C CA . VAL A 1 81 ? -1.487 -0.533 -16.720 1.00 98.75 81 VAL A CA 1
ATOM 638 C C . VAL A 1 81 ? -2.495 -1.493 -17.343 1.00 98.75 81 VAL A C 1
ATOM 640 O O . VAL A 1 81 ? -2.917 -2.445 -16.690 1.00 98.75 81 VAL A O 1
ATOM 643 N N . ARG A 1 82 ? -2.798 -1.312 -18.634 1.00 98.75 82 ARG A N 1
ATOM 644 C CA . ARG A 1 82 ? -3.703 -2.199 -19.373 1.00 98.75 82 ARG A CA 1
ATOM 645 C C . ARG A 1 82 ? -3.223 -3.652 -19.350 1.00 98.75 82 ARG A C 1
ATOM 647 O O . ARG A 1 82 ? -3.983 -4.530 -18.967 1.00 98.75 82 ARG A O 1
ATOM 654 N N . TRP A 1 83 ? -1.960 -3.910 -19.696 1.00 98.81 83 TRP A N 1
ATOM 655 C CA . TRP A 1 83 ? -1.414 -5.271 -19.713 1.00 98.81 83 TRP A CA 1
ATOM 656 C C . TRP A 1 83 ? -1.421 -5.940 -18.337 1.00 98.81 83 TRP A C 1
ATOM 658 O O . TRP A 1 83 ? -1.599 -7.157 -18.266 1.00 98.81 83 TRP A O 1
ATOM 668 N N . CYS A 1 84 ? -1.244 -5.168 -17.259 1.00 98.75 84 CYS A N 1
ATOM 669 C CA . CYS A 1 84 ? -1.419 -5.655 -15.894 1.00 98.75 84 CYS A CA 1
ATOM 670 C C . CYS A 1 84 ? -2.871 -6.074 -15.644 1.00 98.75 84 CYS A C 1
ATOM 672 O O . CYS A 1 84 ? -3.115 -7.204 -15.219 1.00 98.75 84 CYS A O 1
ATOM 674 N N . HIS A 1 85 ? -3.831 -5.197 -15.945 1.00 98.62 85 HIS A N 1
ATOM 675 C CA . HIS A 1 85 ? -5.257 -5.448 -15.720 1.00 98.62 85 HIS A CA 1
ATOM 676 C C . HIS A 1 85 ? -5.789 -6.628 -16.531 1.00 98.62 85 HIS A C 1
ATOM 678 O O . HIS A 1 85 ? -6.487 -7.469 -15.968 1.00 98.62 85 HIS A O 1
ATOM 684 N N . ASP A 1 86 ? -5.376 -6.761 -17.794 1.00 98.56 86 ASP A N 1
ATOM 685 C CA . ASP A 1 86 ? -5.725 -7.894 -18.667 1.00 98.56 86 ASP A CA 1
ATOM 686 C C . ASP A 1 86 ? -5.297 -9.252 -18.070 1.00 98.56 86 ASP A C 1
ATOM 688 O O . ASP A 1 86 ? -5.843 -10.298 -18.421 1.00 98.56 86 ASP A O 1
ATOM 692 N N . ARG A 1 87 ? -4.333 -9.240 -17.138 1.00 98.25 87 ARG A N 1
ATOM 693 C CA . ARG A 1 87 ? -3.766 -10.417 -16.461 1.00 98.25 87 ARG A CA 1
ATOM 694 C C . ARG A 1 87 ? -4.129 -10.506 -14.977 1.00 98.25 87 ARG A C 1
ATOM 696 O O . ARG A 1 87 ? -3.602 -11.360 -14.269 1.00 98.25 87 ARG A O 1
ATOM 703 N N . GLY A 1 88 ? -4.998 -9.622 -14.484 1.00 97.69 88 GLY A N 1
ATOM 704 C CA . GLY A 1 88 ? -5.389 -9.570 -13.072 1.00 97.69 88 GLY A CA 1
ATOM 705 C C . GLY A 1 88 ? -4.299 -9.062 -12.118 1.00 97.69 88 GLY A C 1
ATOM 706 O O . GLY A 1 88 ? -4.436 -9.213 -10.905 1.00 97.69 88 GLY A O 1
ATOM 707 N N . LEU A 1 89 ? -3.227 -8.454 -12.633 1.00 98.50 89 LEU A N 1
ATOM 708 C CA . LEU A 1 89 ? -2.209 -7.784 -11.823 1.00 98.50 89 LEU A CA 1
ATOM 709 C C . LEU A 1 89 ? -2.720 -6.411 -11.370 1.00 98.50 89 LEU A C 1
ATOM 711 O O . LEU A 1 89 ? -3.300 -5.662 -12.156 1.00 98.50 89 LEU A O 1
ATOM 715 N N . ARG A 1 90 ? -2.435 -6.049 -10.118 1.00 98.56 90 ARG A N 1
ATOM 716 C CA . ARG A 1 90 ? -2.683 -4.711 -9.568 1.00 98.56 90 ARG A CA 1
ATOM 717 C C . ARG A 1 90 ? -1.495 -3.790 -9.806 1.00 98.56 90 ARG A C 1
ATOM 719 O O . ARG A 1 90 ? -0.339 -4.176 -9.622 1.00 98.56 90 ARG A O 1
ATOM 726 N N . VAL A 1 91 ? -1.779 -2.546 -10.154 1.00 98.69 91 VAL A N 1
ATOM 727 C CA . VAL A 1 91 ? -0.787 -1.500 -10.373 1.00 98.69 91 VAL A CA 1
ATOM 728 C C . VAL A 1 91 ? -0.684 -0.615 -9.145 1.00 98.69 91 VAL A C 1
ATOM 730 O O . VAL A 1 91 ? -1.647 0.017 -8.715 1.00 98.69 91 VAL A O 1
ATOM 733 N N . LYS A 1 92 ? 0.531 -0.511 -8.616 1.00 98.06 92 LYS A N 1
ATOM 734 C CA . LYS A 1 92 ? 0.877 0.403 -7.533 1.00 98.06 92 LYS A CA 1
ATOM 735 C C . LYS A 1 92 ? 1.823 1.482 -8.042 1.00 98.06 92 LYS A C 1
ATOM 737 O O . LYS A 1 92 ? 2.723 1.201 -8.827 1.00 98.06 92 LYS A O 1
ATOM 742 N N . VAL A 1 93 ? 1.682 2.713 -7.575 1.00 96.62 93 VAL A N 1
ATOM 743 C CA . VAL A 1 93 ? 2.568 3.815 -7.984 1.00 96.62 93 VAL A CA 1
ATOM 744 C C . VAL A 1 93 ? 3.106 4.552 -6.773 1.00 96.62 93 VAL A C 1
ATOM 746 O O . VAL A 1 93 ? 2.379 4.818 -5.823 1.00 96.62 93 VAL A O 1
ATOM 749 N N . HIS A 1 94 ? 4.406 4.831 -6.780 1.00 94.44 94 HIS A N 1
ATOM 750 C CA . HIS A 1 94 ? 5.029 5.735 -5.822 1.00 94.44 94 HIS A CA 1
ATOM 751 C C . HIS A 1 94 ? 4.471 7.145 -6.013 1.00 94.44 94 HIS A C 1
ATOM 753 O O . HIS A 1 94 ? 4.463 7.647 -7.133 1.00 94.44 94 HIS A O 1
ATOM 759 N N . THR A 1 95 ? 4.030 7.775 -4.927 1.00 93.75 95 THR A N 1
ATOM 760 C CA . THR A 1 95 ? 3.548 9.158 -4.934 1.00 93.75 95 THR A CA 1
ATOM 761 C C . THR A 1 95 ? 4.398 10.074 -4.063 1.00 93.75 95 THR A C 1
ATOM 763 O O . THR A 1 95 ? 5.090 9.613 -3.149 1.00 93.75 95 THR A O 1
ATOM 766 N N . GLY A 1 96 ? 4.300 11.375 -4.337 1.00 86.88 96 GLY A N 1
ATOM 767 C CA . GLY A 1 96 ? 4.954 12.418 -3.561 1.00 86.88 96 GLY A CA 1
ATOM 768 C C . GLY A 1 96 ? 6.387 12.713 -3.988 1.00 86.88 96 GLY A C 1
ATOM 769 O O . GLY A 1 96 ? 6.777 12.516 -5.142 1.00 86.88 96 GLY A O 1
ATOM 770 N N . GLY A 1 97 ? 7.137 13.283 -3.048 1.00 73.56 97 GLY A N 1
ATOM 771 C CA . GLY A 1 97 ? 8.498 13.746 -3.256 1.00 73.56 97 GLY A CA 1
ATOM 772 C C . GLY A 1 97 ? 9.534 12.627 -3.214 1.00 73.56 97 GLY A C 1
ATOM 773 O O . GLY A 1 97 ? 9.319 11.529 -2.703 1.00 73.56 97 GLY A O 1
A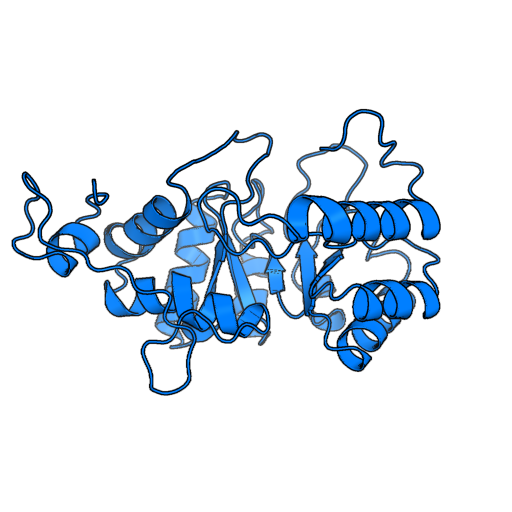TOM 774 N N . VAL A 1 98 ? 10.717 12.945 -3.729 1.00 67.19 98 VAL A N 1
ATOM 775 C CA . VAL A 1 98 ? 11.755 11.957 -4.011 1.00 67.19 98 VAL A CA 1
ATOM 776 C C . VAL A 1 98 ? 12.864 12.040 -2.970 1.00 67.19 98 VAL A C 1
ATOM 778 O O . VAL A 1 98 ? 13.554 13.045 -2.842 1.00 67.19 98 VAL A O 1
ATOM 781 N N . SER A 1 99 ? 13.039 10.975 -2.186 1.00 53.44 99 SER A N 1
ATOM 782 C CA . SER A 1 99 ? 14.068 10.914 -1.134 1.00 53.44 99 SER A CA 1
ATOM 783 C C . SER A 1 99 ? 15.469 10.595 -1.669 1.00 53.44 99 SER A C 1
ATOM 785 O O . SER A 1 99 ? 16.460 10.775 -0.962 1.00 53.44 99 SER A O 1
ATOM 787 N N . ARG A 1 100 ? 15.574 10.148 -2.929 1.00 57.81 100 ARG A N 1
ATOM 788 C CA . ARG A 1 100 ? 16.840 9.878 -3.617 1.00 57.81 100 ARG A CA 1
ATOM 789 C C . ARG A 1 100 ? 17.076 10.926 -4.700 1.00 57.81 100 ARG A C 1
ATOM 791 O O . ARG A 1 100 ? 16.328 10.989 -5.674 1.00 57.81 100 ARG A O 1
ATOM 798 N N . SER A 1 101 ? 18.133 11.717 -4.542 1.00 45.69 101 SER A N 1
ATOM 799 C CA . SER A 1 101 ? 18.532 12.735 -5.513 1.00 45.69 101 SER A CA 1
ATOM 800 C C . SER A 1 101 ? 18.748 12.129 -6.908 1.00 45.69 101 SER A C 1
ATOM 802 O O . SER A 1 101 ? 19.524 11.190 -7.082 1.00 45.69 101 SER A O 1
ATOM 804 N N . GLY A 1 102 ? 18.045 12.680 -7.905 1.00 48.31 102 GLY A N 1
ATOM 805 C CA . GLY A 1 102 ? 18.312 12.465 -9.331 1.00 48.31 102 GLY A CA 1
ATOM 806 C C . GLY A 1 102 ? 17.703 11.227 -9.998 1.00 48.31 102 GLY A C 1
ATOM 807 O O . GLY A 1 102 ? 18.064 10.965 -11.140 1.00 48.31 102 GLY A O 1
ATOM 808 N N . ALA A 1 103 ? 16.826 10.461 -9.334 1.00 51.53 103 ALA A N 1
ATOM 809 C CA . ALA A 1 103 ? 16.300 9.206 -9.900 1.00 51.53 103 ALA A CA 1
ATOM 810 C C . ALA A 1 103 ? 14.778 9.149 -10.115 1.00 51.53 103 ALA A C 1
ATOM 812 O O . ALA A 1 103 ? 14.327 8.284 -10.856 1.00 51.53 103 ALA A O 1
ATOM 813 N N . ASN A 1 104 ? 14.000 10.038 -9.494 1.00 60.09 104 ASN A N 1
ATOM 814 C CA . ASN A 1 104 ? 12.540 9.984 -9.543 1.00 60.09 104 ASN A CA 1
ATOM 815 C C . ASN A 1 104 ? 11.970 11.370 -9.869 1.00 60.09 104 ASN A C 1
ATOM 817 O O . ASN A 1 104 ? 12.481 12.378 -9.376 1.00 60.09 104 ASN A O 1
ATOM 821 N N . ASP A 1 105 ? 10.891 11.397 -10.644 1.00 67.44 105 ASP A N 1
ATOM 822 C CA . ASP A 1 105 ? 10.032 12.569 -10.792 1.00 67.44 105 ASP A CA 1
ATOM 823 C C . ASP A 1 105 ? 9.010 12.615 -9.651 1.00 67.44 105 ASP A C 1
ATOM 825 O O . ASP A 1 105 ? 8.605 11.576 -9.121 1.00 67.44 105 ASP A O 1
ATOM 829 N N . VAL A 1 106 ? 8.582 13.821 -9.273 1.00 80.88 106 VAL A N 1
ATOM 830 C CA . VAL A 1 106 ? 7.462 13.987 -8.339 1.00 80.88 106 VAL A CA 1
ATOM 831 C C . VAL A 1 106 ? 6.204 13.430 -9.001 1.00 80.88 106 VAL A C 1
ATOM 833 O O . VAL A 1 106 ? 5.831 13.856 -10.092 1.00 80.88 106 VAL A O 1
ATOM 836 N N . CYS A 1 107 ? 5.550 12.481 -8.335 1.00 89.81 107 CYS A N 1
ATOM 837 C CA . CYS A 1 107 ? 4.304 11.887 -8.808 1.00 89.81 107 CYS A CA 1
ATOM 838 C C . CYS A 1 107 ? 3.135 12.471 -8.010 1.00 89.81 107 CYS A C 1
ATOM 840 O O . CYS A 1 107 ? 2.850 12.036 -6.887 1.00 89.81 107 CYS A O 1
ATOM 842 N N . GLY A 1 108 ? 2.539 13.515 -8.586 1.00 93.25 108 GLY A N 1
ATOM 843 C CA . GLY A 1 108 ? 1.409 14.265 -8.043 1.00 93.25 108 GLY A CA 1
ATOM 844 C C . GLY A 1 108 ? 0.083 13.947 -8.735 1.00 93.25 108 GLY A C 1
ATOM 845 O O . GLY A 1 108 ? -0.036 12.961 -9.472 1.00 93.25 108 GLY A O 1
ATOM 846 N N . TYR A 1 109 ? -0.917 14.797 -8.509 1.00 95.62 109 TYR A N 1
ATOM 847 C CA . TYR A 1 109 ? -2.290 14.569 -8.970 1.00 95.62 109 TYR A CA 1
ATOM 848 C C . TYR A 1 109 ? -2.399 14.446 -10.494 1.00 95.62 109 TYR A C 1
ATOM 850 O O . TYR A 1 109 ? -3.036 13.513 -10.979 1.00 95.62 109 TYR A O 1
ATOM 858 N N . GLU A 1 110 ? -1.732 15.321 -11.254 1.00 94.94 110 GLU A N 1
ATOM 859 C CA . GLU A 1 110 ? -1.788 15.307 -12.723 1.00 94.94 110 GLU A CA 1
ATOM 860 C C . GLU A 1 110 ? -1.416 13.928 -13.286 1.00 94.94 110 GLU A C 1
ATOM 862 O O . GLU A 1 110 ? -2.179 13.345 -14.058 1.00 94.94 110 GLU A O 1
ATOM 867 N N . ILE A 1 111 ? -0.288 13.365 -12.841 1.00 95.56 111 ILE A N 1
ATOM 868 C CA . ILE A 1 111 ? 0.183 12.046 -13.278 1.00 95.56 111 ILE A CA 1
ATOM 869 C C . ILE A 1 111 ? -0.822 10.959 -12.909 1.00 95.56 111 ILE A C 1
ATOM 871 O O . ILE A 1 111 ? -1.197 10.131 -13.739 1.00 95.56 111 ILE A O 1
ATOM 875 N N . LEU A 1 112 ? -1.295 10.977 -11.666 1.00 96.56 112 LEU A N 1
ATOM 876 C CA . LEU A 1 112 ? -2.230 9.979 -11.160 1.00 96.56 112 LEU A CA 1
ATOM 877 C C . LEU A 1 112 ? -3.590 10.040 -11.873 1.00 96.56 112 LEU A C 1
ATOM 879 O O . LEU A 1 112 ? -4.209 8.996 -12.086 1.00 96.56 112 LEU A O 1
ATOM 883 N N . SER A 1 113 ? -4.018 11.232 -12.299 1.00 96.75 113 SER A N 1
ATOM 884 C CA . SER A 1 113 ? -5.289 11.454 -12.992 1.00 96.75 113 SER A CA 1
ATOM 885 C C . SER A 1 113 ? -5.348 10.767 -14.358 1.00 96.75 113 SER A C 1
ATOM 887 O O . SER A 1 113 ? -6.393 10.226 -14.718 1.00 96.75 113 SER A O 1
ATOM 889 N N . TRP A 1 114 ? -4.240 10.709 -15.105 1.00 96.88 114 TRP A N 1
ATOM 890 C CA . TRP A 1 114 ? -4.205 9.994 -16.383 1.00 96.88 114 TRP A CA 1
ATOM 891 C C . TRP A 1 114 ? -3.692 8.559 -16.263 1.00 96.88 114 TRP A C 1
ATOM 893 O O . TRP A 1 114 ? -4.001 7.749 -17.139 1.00 96.88 114 TRP A O 1
ATOM 903 N N . LEU A 1 115 ? -2.907 8.239 -15.227 1.00 97.81 115 LEU A N 1
ATOM 904 C CA . LEU A 1 115 ? -2.339 6.902 -15.028 1.00 97.81 115 LEU A CA 1
ATOM 905 C C . LEU A 1 115 ? -3.371 5.912 -14.480 1.00 97.81 115 LEU A C 1
ATOM 907 O O . LEU A 1 115 ? -3.345 4.752 -14.878 1.00 97.81 115 LEU A O 1
ATOM 911 N N . GLN A 1 116 ? -4.259 6.368 -13.586 1.00 97.56 116 GLN A N 1
ATOM 912 C CA . GLN A 1 116 ? -5.324 5.560 -12.971 1.00 97.56 116 GLN A CA 1
ATOM 913 C C . GLN A 1 116 ? -4.817 4.201 -12.418 1.00 97.56 116 GLN A C 1
ATOM 915 O O . GLN A 1 116 ? -5.256 3.142 -12.870 1.00 97.56 116 GLN A O 1
ATOM 920 N N . PRO A 1 117 ? -3.863 4.202 -11.461 1.00 98.25 117 PRO A N 1
ATOM 921 C CA . PRO A 1 117 ? -3.371 2.980 -10.812 1.00 98.25 117 PRO A CA 1
ATOM 922 C C . PRO A 1 117 ? -4.462 2.322 -9.948 1.00 98.25 117 PRO A C 1
ATOM 924 O O . PRO A 1 117 ? -5.459 2.954 -9.622 1.00 98.25 117 PRO A O 1
ATOM 927 N N . ASP A 1 118 ? -4.244 1.093 -9.473 1.00 98.75 118 ASP A N 1
ATOM 928 C CA . ASP A 1 118 ? -5.103 0.492 -8.439 1.00 98.75 118 ASP A CA 1
ATOM 929 C C . ASP A 1 118 ? -4.809 1.074 -7.046 1.00 98.75 118 ASP A C 1
ATOM 931 O O . ASP A 1 118 ? -5.720 1.262 -6.236 1.00 98.75 118 ASP A O 1
ATOM 935 N N . VAL A 1 119 ? -3.530 1.365 -6.767 1.00 98.69 119 VAL A N 1
ATOM 936 C CA . VAL A 1 119 ? -3.062 1.893 -5.478 1.00 98.69 119 VAL A CA 1
ATOM 937 C C . VAL A 1 119 ? -2.065 3.035 -5.676 1.00 98.69 119 VAL A C 1
ATOM 939 O O . VAL A 1 119 ? -0.951 2.837 -6.173 1.00 98.69 119 VAL A O 1
ATOM 942 N N . ALA A 1 120 ? -2.417 4.223 -5.191 1.00 97.88 120 ALA A N 1
ATOM 943 C CA . ALA A 1 120 ? -1.470 5.302 -4.943 1.00 97.88 120 ALA A CA 1
ATOM 944 C C . ALA A 1 120 ? -0.742 5.025 -3.618 1.00 97.88 120 ALA A C 1
ATOM 946 O O . ALA A 1 120 ? -1.329 5.093 -2.538 1.00 97.88 120 ALA A O 1
ATOM 947 N N . ALA A 1 121 ? 0.531 4.634 -3.703 1.00 95.94 121 ALA A N 1
ATOM 948 C CA . ALA A 1 121 ? 1.329 4.237 -2.548 1.00 95.94 121 ALA A CA 1
ATOM 949 C C . ALA A 1 121 ? 1.700 5.445 -1.684 1.00 95.94 121 ALA A C 1
ATOM 951 O O . ALA A 1 121 ? 2.060 6.482 -2.241 1.00 95.94 121 ALA A O 1
ATOM 952 N N . HIS A 1 122 ? 1.685 5.260 -0.357 1.00 94.19 122 HIS A N 1
ATOM 953 C CA . HIS A 1 122 ? 2.180 6.196 0.664 1.00 94.19 122 HIS A CA 1
ATOM 954 C C . HIS A 1 122 ? 1.906 7.684 0.332 1.00 94.19 122 HIS A C 1
ATOM 956 O O . HIS A 1 122 ? 2.833 8.489 0.255 1.00 94.19 122 HIS A O 1
ATOM 962 N N . VAL A 1 123 ? 0.640 8.061 0.113 1.00 95.94 123 VAL A N 1
ATOM 963 C CA . VAL A 1 123 ? 0.238 9.418 -0.337 1.00 95.94 123 VAL A CA 1
ATOM 964 C C . VAL A 1 123 ? 0.541 10.516 0.677 1.00 95.94 123 VAL A C 1
ATOM 966 O O . VAL A 1 123 ? 0.776 11.664 0.312 1.00 95.94 123 VAL A O 1
ATOM 969 N N . SER A 1 124 ? 0.642 10.147 1.955 1.00 93.50 124 SER A N 1
ATOM 970 C CA . SER A 1 124 ? 1.169 11.005 3.019 1.00 93.50 124 SER A CA 1
ATOM 971 C C . SER A 1 124 ? 2.699 11.128 3.000 1.00 93.50 124 SER A C 1
ATOM 973 O O . SER A 1 124 ? 3.275 11.704 3.916 1.00 93.50 124 SER A O 1
ATOM 975 N N . GLY A 1 125 ? 3.373 10.577 1.993 1.00 90.00 125 GLY A N 1
ATOM 976 C CA . GLY A 1 125 ? 4.820 10.562 1.837 1.00 90.00 125 GLY A CA 1
ATOM 977 C C . GLY A 1 125 ? 5.474 9.262 2.298 1.00 90.00 125 GLY A C 1
ATOM 978 O O . GLY A 1 125 ? 5.054 8.647 3.272 1.00 90.00 125 GLY A O 1
ATOM 979 N N . GLY A 1 126 ? 6.549 8.883 1.607 1.00 85.31 126 GLY A N 1
ATOM 980 C CA . GLY A 1 126 ? 7.469 7.802 1.985 1.00 85.31 126 GLY A CA 1
ATOM 981 C C . GLY A 1 126 ? 8.939 8.243 1.890 1.00 85.31 126 GLY A C 1
ATOM 982 O O . GLY A 1 126 ? 9.695 7.675 1.100 1.00 85.31 126 GLY A O 1
ATOM 983 N N . PRO A 1 127 ? 9.381 9.305 2.602 1.00 86.94 127 PRO A N 1
ATOM 984 C CA . PRO A 1 127 ? 8.675 10.041 3.659 1.00 86.94 127 PRO A CA 1
ATOM 985 C C . PRO A 1 127 ? 8.103 11.405 3.220 1.00 86.94 127 PRO A C 1
ATOM 987 O O . PRO A 1 127 ? 7.459 12.084 4.015 1.00 86.94 127 PRO A O 1
ATOM 990 N N . ILE A 1 128 ? 8.359 11.838 1.980 1.00 90.81 128 ILE A N 1
ATOM 991 C CA . ILE A 1 128 ? 8.020 13.186 1.497 1.00 90.81 128 ILE A CA 1
ATOM 992 C C . ILE A 1 128 ? 6.698 13.129 0.708 1.00 90.81 128 ILE A C 1
ATOM 994 O O . ILE A 1 128 ? 6.655 12.436 -0.308 1.00 90.81 128 ILE A O 1
ATOM 998 N N . PRO A 1 129 ? 5.622 13.808 1.146 1.00 92.31 129 PRO A N 1
ATOM 999 C CA . PRO A 1 129 ? 4.344 13.839 0.428 1.00 92.31 129 PRO A CA 1
ATOM 1000 C C . PRO A 1 129 ? 4.410 14.714 -0.835 1.00 92.31 129 PRO A C 1
ATOM 1002 O O . PRO A 1 129 ? 5.392 15.422 -1.067 1.00 92.31 129 PRO A O 1
ATOM 1005 N N . MET A 1 130 ? 3.352 14.664 -1.650 1.00 93.31 130 MET A N 1
ATOM 1006 C CA . MET A 1 130 ? 3.059 15.720 -2.634 1.00 93.31 130 MET A CA 1
ATOM 1007 C C . MET A 1 130 ? 2.613 17.010 -1.921 1.00 93.31 130 MET A C 1
ATOM 1009 O O . MET A 1 130 ? 2.467 17.011 -0.697 1.00 93.31 130 MET A O 1
ATOM 1013 N N . CYS A 1 131 ? 2.424 18.110 -2.658 1.00 93.38 131 CYS A N 1
ATOM 1014 C CA . CYS A 1 131 ? 1.887 19.329 -2.049 1.00 93.38 131 CYS A CA 1
ATOM 1015 C C . CYS A 1 131 ? 0.434 19.133 -1.588 1.00 93.38 131 CYS A C 1
ATOM 1017 O O . CYS A 1 131 ? -0.260 18.209 -2.018 1.00 93.38 131 CYS A O 1
ATOM 1019 N N . ASP A 1 132 ? -0.015 19.999 -0.683 1.00 96.00 132 ASP A N 1
ATOM 1020 C CA . ASP A 1 132 ? -1.319 19.867 -0.037 1.00 96.00 132 ASP A CA 1
ATOM 1021 C C . ASP A 1 132 ? -2.490 20.055 -1.011 1.00 96.00 132 ASP A C 1
ATOM 1023 O O . ASP A 1 132 ? -3.567 19.507 -0.761 1.00 96.00 132 ASP A O 1
ATOM 1027 N N . GLU A 1 133 ? -2.291 20.814 -2.093 1.00 96.06 133 GLU A N 1
ATOM 1028 C CA . GLU A 1 133 ? -3.257 21.010 -3.177 1.00 96.06 133 GLU A CA 1
ATOM 1029 C C . GLU A 1 133 ? -3.431 19.729 -3.995 1.00 96.06 133 GLU A C 1
ATOM 1031 O O . GLU A 1 133 ? -4.546 19.230 -4.117 1.00 96.06 133 GLU A O 1
ATOM 1036 N N . ASP A 1 134 ? -2.331 19.138 -4.472 1.00 95.94 134 ASP A N 1
ATOM 1037 C CA . ASP A 1 134 ? -2.362 17.866 -5.202 1.00 95.94 134 ASP A CA 1
ATOM 1038 C C . ASP A 1 134 ? -2.977 16.748 -4.355 1.00 95.94 134 ASP A C 1
ATOM 1040 O O . ASP A 1 134 ? -3.715 15.906 -4.864 1.00 95.94 134 ASP A O 1
ATOM 1044 N N . LEU A 1 135 ? -2.688 16.735 -3.052 1.00 96.56 135 LEU A N 1
ATOM 1045 C CA . LEU A 1 135 ? -3.227 15.731 -2.143 1.00 96.56 135 LEU A CA 1
ATOM 1046 C C . LEU A 1 135 ? -4.746 15.867 -1.965 1.00 96.56 135 LEU A C 1
ATOM 1048 O O . LEU A 1 135 ? -5.441 14.854 -1.889 1.00 96.56 135 LEU A O 1
ATOM 1052 N N . ASP A 1 136 ? -5.261 17.098 -1.917 1.00 97.88 136 ASP A N 1
ATOM 1053 C CA . ASP A 1 136 ? -6.702 17.362 -1.877 1.00 97.88 136 ASP A CA 1
ATOM 1054 C C . ASP A 1 136 ? -7.381 16.950 -3.188 1.00 97.88 136 ASP A C 1
ATOM 1056 O O . ASP A 1 136 ? -8.370 16.217 -3.152 1.00 97.88 136 ASP A O 1
ATOM 1060 N N . GLU A 1 137 ? -6.822 17.352 -4.332 1.00 97.88 137 GLU A N 1
ATOM 1061 C CA . GLU A 1 137 ? -7.332 16.991 -5.661 1.00 97.88 137 GLU A CA 1
ATOM 1062 C C . GLU A 1 137 ? -7.365 15.468 -5.849 1.00 97.88 137 GLU A C 1
ATOM 1064 O O . GLU A 1 137 ? -8.346 14.898 -6.333 1.00 97.88 137 GLU A O 1
ATOM 1069 N N . LEU A 1 138 ? -6.319 14.774 -5.386 1.00 96.31 138 LEU A N 1
ATOM 1070 C CA . LEU A 1 138 ? -6.249 13.319 -5.401 1.00 96.31 138 LEU A CA 1
ATOM 1071 C C . LEU A 1 138 ? -7.397 12.687 -4.608 1.00 96.31 138 LEU A C 1
ATOM 1073 O O . LEU A 1 138 ? -8.030 11.738 -5.079 1.00 96.31 138 LEU A O 1
ATOM 1077 N N . VAL A 1 139 ? -7.673 13.187 -3.404 1.00 97.81 139 VAL A N 1
ATOM 1078 C CA . VAL A 1 139 ? -8.773 12.683 -2.576 1.00 97.81 139 VAL A CA 1
ATOM 1079 C C . VAL A 1 139 ? -10.120 12.948 -3.249 1.00 97.81 139 VAL A C 1
ATOM 1081 O O . VAL A 1 139 ? -10.951 12.040 -3.313 1.00 97.81 139 VAL A O 1
ATOM 1084 N N . ASP A 1 140 ? -10.315 14.134 -3.811 1.00 97.69 140 ASP A N 1
ATOM 1085 C CA . ASP A 1 140 ? -11.610 14.574 -4.327 1.00 97.69 140 ASP A CA 1
ATOM 1086 C C . ASP A 1 140 ? -11.984 13.956 -5.667 1.00 97.69 140 ASP A C 1
ATOM 1088 O O . ASP A 1 140 ? -13.142 13.592 -5.876 1.00 97.69 140 ASP A O 1
ATOM 1092 N N . HIS A 1 141 ? -11.015 13.817 -6.567 1.00 97.62 141 HIS A N 1
ATOM 1093 C CA . HIS A 1 141 ? -11.292 13.624 -7.991 1.00 97.62 141 HIS A CA 1
ATOM 1094 C C . HIS A 1 141 ? -10.839 12.273 -8.547 1.00 97.62 141 HIS A C 1
ATOM 1096 O O . HIS A 1 141 ? -10.933 12.033 -9.750 1.00 97.62 141 HIS A O 1
ATOM 1102 N N . THR A 1 142 ? -10.373 11.362 -7.691 1.00 97.88 142 THR A N 1
ATOM 1103 C CA . THR A 1 142 ? -9.983 10.002 -8.099 1.00 97.88 142 THR A CA 1
ATOM 1104 C C . THR A 1 142 ? -10.742 8.933 -7.319 1.00 97.88 142 THR A C 1
ATOM 1106 O O . THR A 1 142 ? -11.401 9.240 -6.328 1.00 97.88 142 THR A O 1
ATOM 1109 N N . GLU A 1 143 ? -10.658 7.670 -7.753 1.00 97.38 143 GLU A N 1
ATOM 1110 C CA . GLU A 1 143 ? -11.404 6.548 -7.145 1.00 97.38 143 GLU A CA 1
ATOM 1111 C C . GLU A 1 143 ? -10.522 5.406 -6.621 1.00 97.38 143 GLU A C 1
ATOM 1113 O O . GLU A 1 143 ? -10.964 4.617 -5.788 1.00 97.38 143 GLU A O 1
ATOM 1118 N N . PHE A 1 144 ? -9.263 5.322 -7.049 1.00 98.38 144 PHE A N 1
ATOM 1119 C CA . PHE A 1 144 ? -8.352 4.252 -6.639 1.00 98.38 144 PHE A CA 1
ATOM 1120 C C . PHE A 1 144 ? -7.966 4.323 -5.157 1.00 98.38 144 PHE A C 1
ATOM 1122 O O . PHE A 1 144 ? -8.221 5.320 -4.472 1.00 98.38 144 PHE A O 1
ATOM 1129 N N . ALA A 1 145 ? -7.343 3.259 -4.649 1.00 98.69 145 ALA A N 1
ATOM 1130 C CA . ALA A 1 145 ? -6.952 3.174 -3.251 1.00 98.69 145 ALA A CA 1
ATOM 1131 C C . ALA A 1 145 ? -5.808 4.143 -2.914 1.00 98.69 145 ALA A C 1
ATOM 1133 O O . ALA A 1 145 ? -4.862 4.312 -3.688 1.00 98.69 145 ALA A O 1
ATOM 1134 N N . LEU A 1 146 ? -5.885 4.751 -1.733 1.00 98.62 146 LEU A N 1
ATOM 1135 C CA . LEU A 1 146 ? -4.900 5.681 -1.192 1.00 98.62 146 LEU A CA 1
ATOM 1136 C C . LEU A 1 146 ? -4.218 5.023 0.008 1.00 98.62 146 LEU A C 1
ATOM 1138 O O . LEU A 1 146 ? -4.828 4.823 1.061 1.00 98.62 146 LEU A O 1
ATOM 1142 N N . GLU A 1 147 ? -2.948 4.664 -0.155 1.00 98.50 147 GLU A N 1
ATOM 1143 C CA . GLU A 1 147 ? -2.179 4.033 0.910 1.00 98.50 147 GLU A CA 1
ATOM 1144 C C . GLU A 1 147 ? -1.547 5.081 1.8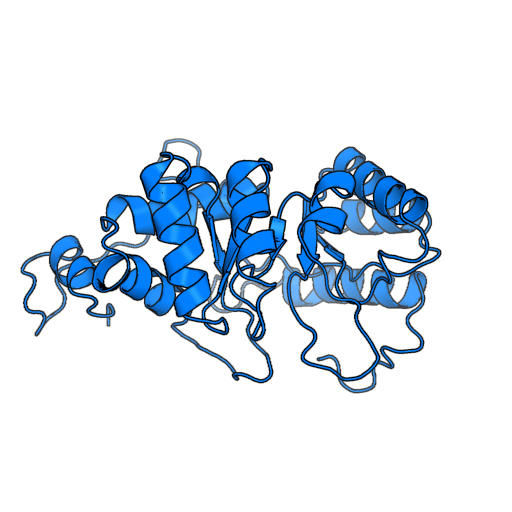22 1.00 98.50 147 GLU A C 1
ATOM 1146 O O . GLU A 1 147 ? -0.840 5.979 1.365 1.00 98.50 147 GLU A O 1
ATOM 1151 N N . LEU A 1 148 ? -1.722 4.903 3.127 1.00 97.44 148 LEU A N 1
ATOM 1152 C CA . LEU A 1 148 ? -0.993 5.631 4.159 1.00 97.44 148 LEU A CA 1
ATOM 1153 C C . LEU A 1 148 ? 0.049 4.713 4.803 1.00 97.44 148 LEU A C 1
ATOM 1155 O O . LEU A 1 148 ? -0.181 3.509 4.952 1.00 97.44 148 LEU A O 1
ATOM 1159 N N . CYS A 1 149 ? 1.202 5.264 5.192 1.00 94.69 149 CYS A N 1
ATOM 1160 C CA . CYS A 1 149 ? 2.279 4.470 5.778 1.00 94.69 149 CYS A CA 1
ATOM 1161 C C . CYS A 1 149 ? 2.860 5.043 7.073 1.00 94.69 149 CYS A C 1
ATOM 1163 O O . CYS A 1 149 ? 2.773 6.238 7.345 1.00 94.69 149 CYS A O 1
ATOM 1165 N N . SER A 1 150 ? 3.498 4.169 7.859 1.00 91.94 150 SER A N 1
ATOM 1166 C CA . SER A 1 150 ? 4.144 4.542 9.128 1.00 91.94 150 SER A CA 1
ATOM 1167 C C . SER A 1 150 ? 5.374 5.432 8.950 1.00 91.94 150 SER A C 1
ATOM 1169 O O . SER A 1 150 ? 5.808 6.073 9.902 1.00 91.94 150 SER A O 1
ATOM 1171 N N . SER A 1 151 ? 5.955 5.441 7.750 1.00 88.44 151 SER A N 1
ATOM 1172 C CA . SER A 1 151 ? 7.134 6.239 7.403 1.00 88.44 151 SER A CA 1
ATOM 1173 C C . SER A 1 151 ? 6.789 7.618 6.825 1.00 88.44 151 SER A C 1
ATOM 1175 O O . SER A 1 151 ? 7.695 8.307 6.361 1.00 88.44 151 SER A O 1
ATOM 1177 N N . GLY A 1 152 ? 5.510 8.005 6.812 1.00 88.38 152 GLY A N 1
ATOM 1178 C CA . GLY A 1 152 ? 5.042 9.225 6.158 1.00 88.38 152 GLY A CA 1
ATOM 1179 C C . GLY A 1 152 ? 4.946 10.466 7.039 1.00 88.38 152 GLY A C 1
ATOM 1180 O O . GLY A 1 152 ? 5.229 10.454 8.236 1.00 88.38 152 GLY A O 1
ATOM 1181 N N . ASN A 1 153 ? 4.524 11.566 6.418 1.00 94.62 153 ASN A N 1
ATOM 1182 C CA . ASN A 1 153 ? 4.263 12.842 7.068 1.00 94.62 153 ASN A CA 1
ATOM 1183 C C . ASN A 1 153 ? 2.905 12.814 7.791 1.00 94.62 153 ASN A C 1
ATOM 1185 O O . ASN A 1 153 ? 1.856 12.656 7.166 1.00 94.62 153 ASN A O 1
ATOM 1189 N N . TYR A 1 154 ? 2.918 13.026 9.109 1.00 95.69 154 TYR A N 1
ATOM 1190 C CA . TYR A 1 154 ? 1.709 12.988 9.935 1.00 95.69 154 TYR A CA 1
ATOM 1191 C C . TYR A 1 154 ? 0.676 14.075 9.602 1.00 95.69 154 TYR A C 1
ATOM 1193 O O . TYR A 1 154 ? -0.516 13.814 9.729 1.00 95.69 154 TYR A O 1
ATOM 1201 N N . GLN A 1 155 ? 1.088 15.268 9.158 1.00 97.06 155 GLN A N 1
ATOM 1202 C CA . GLN A 1 155 ? 0.144 16.326 8.765 1.00 97.06 155 GLN A CA 1
ATOM 1203 C C . GLN A 1 155 ? -0.626 15.920 7.505 1.00 97.06 155 GLN A C 1
ATOM 1205 O O . GLN A 1 155 ? -1.856 15.950 7.496 1.00 97.06 155 GLN A O 1
ATOM 1210 N N . SER A 1 156 ? 0.082 15.439 6.480 1.00 97.12 156 SER A N 1
ATOM 1211 C CA . SER A 1 156 ? -0.539 14.928 5.253 1.00 97.12 156 SER A CA 1
ATOM 1212 C C . SER A 1 156 ? -1.381 13.674 5.519 1.00 97.12 156 SER A C 1
ATOM 1214 O O . SER A 1 156 ? -2.452 13.520 4.939 1.00 97.12 156 SER A O 1
ATOM 1216 N N . PHE A 1 157 ? -0.953 12.807 6.444 1.00 97.50 157 PHE A N 1
ATOM 1217 C CA . PHE A 1 157 ? -1.739 11.656 6.900 1.00 97.50 157 PHE A CA 1
ATOM 1218 C C . PHE A 1 157 ? -3.086 12.106 7.485 1.00 97.50 1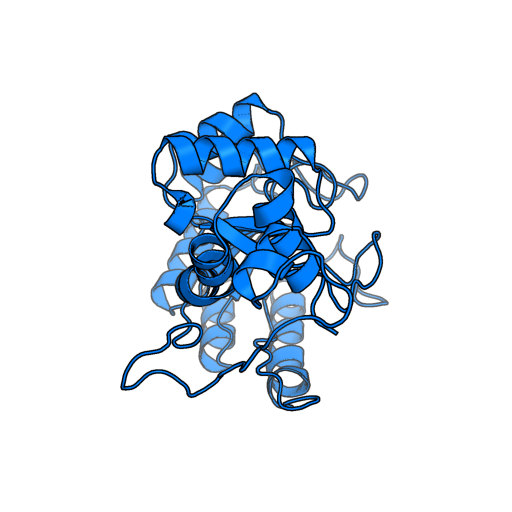57 PHE A C 1
ATOM 1220 O O . PHE A 1 157 ? -4.135 11.662 7.020 1.00 97.50 157 PHE A O 1
ATOM 1227 N N . ILE A 1 158 ? -3.071 13.015 8.470 1.00 98.38 158 ILE A N 1
ATOM 1228 C CA . ILE A 1 158 ? -4.288 13.550 9.106 1.00 98.38 158 ILE A CA 1
ATOM 1229 C C . ILE A 1 158 ? -5.189 14.221 8.063 1.00 98.38 158 ILE A C 1
ATOM 1231 O O . ILE A 1 158 ? -6.400 14.004 8.075 1.00 98.38 158 ILE A O 1
ATOM 1235 N N . ARG A 1 159 ? -4.607 14.996 7.138 1.00 98.31 159 ARG A N 1
ATOM 1236 C CA . ARG A 1 159 ? -5.327 15.684 6.057 1.00 98.31 159 ARG A CA 1
ATOM 1237 C C . ARG A 1 159 ? -6.127 14.711 5.190 1.00 98.31 159 ARG A C 1
ATOM 1239 O O . ARG A 1 159 ? -7.332 14.899 5.039 1.00 98.31 159 ARG A O 1
ATOM 1246 N N . VAL A 1 160 ? -5.489 13.648 4.691 1.00 98.38 160 VAL A N 1
ATOM 1247 C CA . VAL A 1 160 ? -6.148 12.627 3.854 1.00 98.38 160 VAL A CA 1
ATOM 1248 C C . VAL A 1 160 ? -7.261 11.920 4.623 1.00 98.38 160 VAL A C 1
ATOM 1250 O O . VAL A 1 160 ? -8.370 11.779 4.109 1.00 98.38 160 VAL A O 1
ATOM 1253 N N . VAL A 1 161 ? -6.988 11.494 5.862 1.00 98.62 161 VAL A N 1
ATOM 1254 C CA . VAL A 1 161 ? -7.971 10.766 6.680 1.00 98.62 161 VAL A CA 1
ATOM 1255 C C . VAL A 1 161 ? -9.189 11.632 6.967 1.00 98.62 161 VAL A C 1
ATOM 1257 O O . VAL A 1 161 ? -10.313 11.185 6.748 1.00 98.62 161 VAL A O 1
ATOM 1260 N N . LYS A 1 162 ? -8.974 12.873 7.417 1.00 98.50 162 LYS A N 1
ATOM 1261 C CA . LYS A 1 162 ? -10.053 13.813 7.726 1.00 98.50 162 LYS A CA 1
ATOM 1262 C C . LYS A 1 162 ? -10.935 14.052 6.502 1.00 98.50 162 LYS A C 1
ATOM 1264 O O . LYS A 1 162 ? -12.152 13.922 6.599 1.00 98.50 162 LYS A O 1
ATOM 1269 N N . ARG A 1 163 ? -10.326 14.322 5.346 1.00 98.38 163 ARG A N 1
ATOM 1270 C CA . ARG A 1 163 ? -11.056 14.618 4.111 1.00 98.38 163 ARG A CA 1
ATOM 1271 C C . ARG A 1 163 ? -11.872 13.423 3.612 1.00 98.38 163 ARG A C 1
ATOM 1273 O O . ARG A 1 163 ? -13.048 13.571 3.293 1.00 98.38 163 ARG A O 1
ATOM 1280 N N . LEU A 1 164 ? -11.300 12.215 3.618 1.00 98.56 164 LEU A N 1
ATOM 1281 C CA . LEU A 1 164 ? -12.043 11.000 3.258 1.00 98.56 164 LEU A CA 1
ATOM 1282 C C . LEU A 1 164 ? -13.150 10.670 4.265 1.00 98.56 164 LEU A C 1
ATOM 1284 O O . LEU A 1 164 ? -14.204 10.183 3.859 1.00 98.56 164 LEU A O 1
ATOM 1288 N N . ALA A 1 165 ? -12.938 10.928 5.559 1.00 98.44 165 ALA A N 1
ATOM 1289 C CA . ALA A 1 165 ? -13.961 10.742 6.584 1.00 98.44 165 ALA A CA 1
ATOM 1290 C C . ALA A 1 165 ? -15.152 11.690 6.370 1.00 98.44 165 ALA A C 1
ATOM 1292 O O . ALA A 1 165 ? -16.293 11.232 6.368 1.00 98.44 165 ALA A O 1
ATOM 1293 N N . GLU A 1 166 ? -14.891 12.975 6.115 1.00 98.12 166 GLU A N 1
ATOM 1294 C CA . GLU A 1 166 ? -15.913 13.992 5.820 1.00 98.12 166 GLU A CA 1
ATOM 1295 C C . GLU A 1 166 ? -16.732 13.651 4.563 1.00 98.12 166 GLU A C 1
ATOM 1297 O O . GLU A 1 166 ? -17.924 13.943 4.502 1.00 98.12 166 GLU A O 1
ATOM 1302 N N . GLN A 1 167 ? -16.120 12.974 3.588 1.00 97.94 167 GLN A N 1
ATOM 1303 C CA . GLN A 1 167 ? -16.783 12.516 2.362 1.00 97.94 167 GLN A CA 1
ATOM 1304 C C . GLN A 1 167 ? -17.458 11.141 2.492 1.00 97.94 167 GLN A C 1
ATOM 1306 O O . GLN A 1 167 ? -18.120 10.697 1.556 1.00 97.94 167 GLN A O 1
ATOM 1311 N N . GLY A 1 168 ? -17.273 10.428 3.608 1.00 98.06 168 GLY A N 1
ATOM 1312 C CA . GLY A 1 168 ? -17.747 9.049 3.757 1.00 98.06 168 GLY A CA 1
ATOM 1313 C C . GLY A 1 168 ? -17.026 8.039 2.851 1.00 98.06 168 GLY A C 1
ATOM 1314 O O . GLY A 1 168 ? -17.588 6.994 2.531 1.00 98.06 168 GLY A O 1
ATOM 1315 N N . ARG A 1 169 ? -15.786 8.329 2.435 1.00 98.31 169 ARG A N 1
ATOM 1316 C CA . ARG A 1 169 ? -14.998 7.561 1.447 1.00 98.31 169 ARG A CA 1
ATOM 1317 C C . ARG A 1 169 ? -13.803 6.816 2.053 1.00 98.31 169 ARG A C 1
ATOM 1319 O O . ARG A 1 169 ? -12.824 6.513 1.371 1.00 98.31 169 ARG A O 1
ATOM 1326 N N . LEU A 1 170 ? -13.873 6.475 3.342 1.00 98.62 170 LEU A N 1
ATOM 1327 C CA . LEU A 1 170 ? -12.819 5.721 4.042 1.00 98.62 170 LEU A CA 1
ATOM 1328 C C . LEU A 1 170 ? -12.533 4.345 3.417 1.00 98.62 170 LEU A C 1
ATOM 1330 O O . LEU A 1 170 ? -11.457 3.797 3.637 1.00 98.62 170 LEU A O 1
ATOM 1334 N N . ASN A 1 171 ? -13.451 3.803 2.609 1.00 98.38 171 ASN A N 1
ATOM 1335 C CA . ASN A 1 171 ? -13.257 2.570 1.839 1.00 98.38 171 ASN A CA 1
ATOM 1336 C C . ASN A 1 171 ? -12.057 2.629 0.877 1.00 98.38 171 ASN A C 1
ATOM 1338 O O 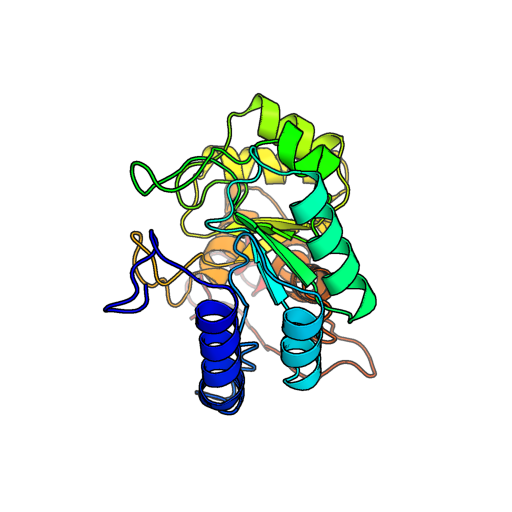. ASN A 1 171 ? -11.559 1.584 0.470 1.00 98.38 171 ASN A O 1
ATOM 1342 N N . ARG A 1 172 ? -11.588 3.832 0.520 1.00 98.31 172 ARG A N 1
ATOM 1343 C CA . ARG A 1 172 ? -10.403 4.029 -0.324 1.00 98.31 172 ARG A CA 1
ATOM 1344 C C . ARG A 1 172 ? -9.083 3.949 0.440 1.00 98.31 172 ARG A C 1
ATOM 1346 O O . ARG A 1 172 ? -8.042 3.830 -0.195 1.00 98.31 172 ARG A O 1
ATOM 1353 N N . LEU A 1 173 ? -9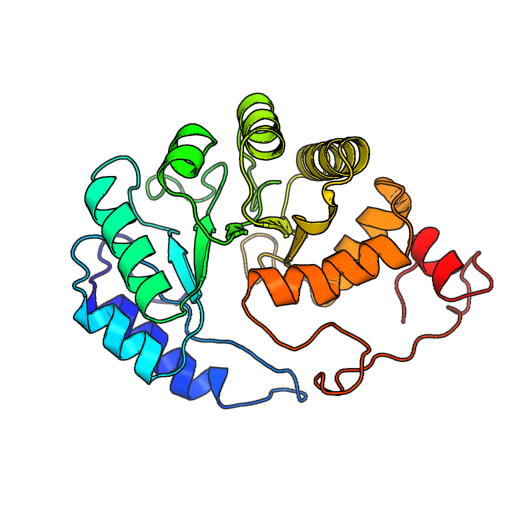.092 4.031 1.771 1.00 98.50 173 LEU A N 1
ATOM 1354 C CA . LEU A 1 173 ? -7.860 3.982 2.555 1.00 98.50 173 LEU A CA 1
ATOM 1355 C C . LEU A 1 173 ? -7.321 2.563 2.679 1.00 98.50 173 LEU A C 1
ATOM 1357 O O . LEU A 1 173 ? -8.056 1.640 3.034 1.00 98.50 173 LEU A O 1
ATOM 1361 N N . THR A 1 174 ? -6.009 2.434 2.505 1.00 98.19 174 THR A N 1
ATOM 1362 C CA . THR A 1 174 ? -5.244 1.230 2.842 1.00 98.19 174 THR A CA 1
ATOM 1363 C C . THR A 1 174 ? -4.051 1.592 3.713 1.00 98.19 174 THR A C 1
ATOM 1365 O O . THR A 1 174 ? -3.613 2.744 3.744 1.00 98.19 174 THR A O 1
ATOM 1368 N N . LEU A 1 175 ? -3.491 0.605 4.411 1.00 97.25 175 LEU A N 1
ATOM 1369 C CA . LEU A 1 175 ? -2.318 0.809 5.258 1.00 97.25 175 LEU A CA 1
ATOM 1370 C C . LEU A 1 175 ? -1.137 -0.027 4.789 1.00 97.25 175 LEU A C 1
ATOM 1372 O O . LEU A 1 175 ? -1.271 -1.202 4.461 1.00 97.25 175 LEU A O 1
ATOM 1376 N N . GLY A 1 176 ? 0.038 0.586 4.846 1.00 96.06 176 GLY A N 1
ATOM 1377 C CA . GLY A 1 176 ? 1.322 -0.084 4.721 1.00 96.06 176 GLY A CA 1
ATOM 1378 C C . GLY A 1 176 ? 2.311 0.455 5.747 1.00 96.06 176 GLY A C 1
ATOM 1379 O O . GLY A 1 176 ? 2.017 1.368 6.515 1.00 96.06 176 GLY A O 1
ATOM 1380 N N . THR A 1 177 ? 3.521 -0.086 5.777 1.00 95.44 177 THR A N 1
ATOM 1381 C CA . THR A 1 177 ? 4.585 0.458 6.640 1.00 95.44 177 THR A CA 1
ATOM 1382 C C . THR A 1 177 ? 5.626 1.244 5.857 1.00 95.44 177 THR A C 1
ATOM 1384 O O . THR A 1 177 ? 6.279 2.106 6.434 1.00 95.44 177 THR A O 1
ATOM 1387 N N . ASP A 1 178 ? 5.763 0.974 4.554 1.00 92.88 178 ASP A N 1
ATOM 1388 C CA . ASP A 1 178 ? 6.884 1.434 3.725 1.00 92.88 178 ASP A CA 1
ATOM 1389 C C . ASP A 1 178 ? 8.248 1.098 4.363 1.00 92.88 178 ASP A C 1
ATOM 1391 O O . ASP A 1 178 ? 9.153 1.921 4.488 1.00 92.88 178 ASP A O 1
ATOM 1395 N N . THR A 1 179 ? 8.368 -0.142 4.847 1.00 91.19 179 THR A N 1
ATOM 1396 C CA . THR A 1 179 ? 9.595 -0.687 5.440 1.00 91.19 179 THR A CA 1
ATOM 1397 C C . THR A 1 179 ? 9.930 -2.046 4.830 1.00 91.19 179 THR A C 1
ATOM 1399 O O . THR A 1 179 ? 9.003 -2.810 4.552 1.00 91.19 179 THR A O 1
ATOM 1402 N N . PRO A 1 180 ? 11.215 -2.425 4.709 1.00 90.62 180 PRO A N 1
ATOM 1403 C CA . PRO A 1 180 ? 12.411 -1.695 5.143 1.00 90.62 180 PRO A CA 1
ATOM 1404 C C . PRO A 1 180 ? 12.734 -0.480 4.259 1.00 90.62 180 PRO A C 1
ATOM 1406 O O . PRO A 1 180 ? 12.688 -0.574 3.033 1.00 90.62 180 PRO A O 1
ATOM 1409 N N . GLY A 1 181 ? 13.130 0.632 4.879 1.00 83.75 181 GLY A N 1
ATOM 1410 C CA . GLY A 1 181 ? 13.502 1.869 4.185 1.00 83.75 181 GLY A CA 1
ATOM 1411 C C . GLY A 1 181 ? 14.469 2.728 5.000 1.00 83.75 181 GLY A C 1
ATOM 1412 O O . GLY A 1 181 ? 15.015 2.266 6.000 1.00 83.75 181 GLY A O 1
ATOM 1413 N N . GLY A 1 182 ? 14.665 3.989 4.599 1.00 83.00 182 GLY A N 1
ATOM 1414 C CA . GLY A 1 182 ? 15.511 4.940 5.340 1.00 83.00 182 GLY A CA 1
ATOM 1415 C C . GLY A 1 182 ? 15.041 5.181 6.782 1.00 83.00 182 GLY A C 1
ATOM 1416 O O . GLY A 1 182 ? 15.860 5.403 7.666 1.00 83.00 182 GLY A O 1
ATOM 1417 N N . THR A 1 183 ? 13.736 5.044 7.034 1.00 86.25 183 THR A N 1
ATOM 1418 C CA . THR A 1 183 ? 13.119 5.112 8.371 1.00 86.25 183 THR A CA 1
ATOM 1419 C C . THR A 1 183 ? 13.433 3.883 9.241 1.00 86.25 183 THR A C 1
ATOM 1421 O O . THR A 1 183 ? 13.262 3.919 10.456 1.00 86.25 183 THR A O 1
ATOM 1424 N N . GLY A 1 184 ? 13.918 2.788 8.645 1.00 90.44 184 GLY A N 1
ATOM 1425 C CA . GLY A 1 184 ? 14.243 1.535 9.325 1.00 90.44 184 GLY A CA 1
ATOM 1426 C C . GLY A 1 184 ? 13.203 0.432 9.110 1.00 90.44 184 GLY A C 1
ATOM 1427 O O . GLY A 1 184 ? 12.569 0.338 8.056 1.00 90.44 184 GLY A O 1
ATOM 1428 N N . VAL A 1 185 ? 13.068 -0.443 10.111 1.00 93.56 185 VAL A N 1
ATOM 1429 C CA . VAL A 1 185 ? 12.091 -1.540 10.156 1.00 93.56 185 VAL A CA 1
ATOM 1430 C C . VAL A 1 185 ? 11.202 -1.345 11.376 1.00 93.56 185 VAL A C 1
ATOM 1432 O O . VAL A 1 185 ? 11.685 -1.345 12.506 1.00 93.56 185 VAL A O 1
ATOM 1435 N N . ILE A 1 186 ? 9.896 -1.197 11.154 1.00 92.50 186 ILE A N 1
ATOM 1436 C CA . ILE A 1 186 ? 8.928 -0.916 12.216 1.00 92.50 186 ILE A CA 1
ATOM 1437 C C . ILE A 1 186 ? 8.083 -2.173 12.433 1.00 92.50 186 ILE A C 1
ATOM 1439 O O . ILE A 1 186 ? 7.034 -2.340 11.816 1.00 92.50 186 ILE A O 1
ATOM 1443 N N . ALA A 1 187 ? 8.534 -3.069 13.316 1.00 90.56 187 ALA A N 1
ATOM 1444 C CA . ALA A 1 187 ? 7.902 -4.380 13.531 1.00 90.56 187 ALA A CA 1
ATOM 1445 C C . ALA A 1 187 ? 6.398 -4.300 13.872 1.00 90.56 187 ALA A C 1
ATOM 1447 O O . ALA A 1 187 ? 5.620 -5.144 13.444 1.00 90.56 187 ALA A O 1
ATOM 1448 N N . ARG A 1 188 ? 5.976 -3.259 14.603 1.00 92.62 188 ARG A N 1
ATOM 1449 C CA . ARG A 1 188 ? 4.566 -2.980 14.939 1.00 92.62 188 ARG A CA 1
ATOM 1450 C C . ARG A 1 188 ? 3.959 -1.851 14.090 1.00 92.62 188 ARG A C 1
ATOM 1452 O O . ARG A 1 188 ? 3.050 -1.168 14.549 1.00 92.62 188 ARG A O 1
ATOM 1459 N N . GLY A 1 189 ? 4.468 -1.614 12.878 1.00 94.56 189 GLY A N 1
ATOM 1460 C CA . GLY A 1 189 ? 4.085 -0.468 12.041 1.00 94.56 189 GLY A CA 1
ATOM 1461 C C . GLY A 1 189 ? 2.590 -0.413 11.727 1.00 94.56 189 GLY A C 1
ATOM 1462 O O . GLY A 1 189 ? 1.964 0.622 11.932 1.00 94.56 189 GLY A O 1
ATOM 1463 N N . MET A 1 190 ? 1.989 -1.549 11.356 1.00 95.44 190 MET A N 1
ATOM 1464 C CA . MET A 1 190 ? 0.542 -1.629 11.110 1.00 95.44 190 MET A CA 1
ATOM 1465 C C . MET A 1 190 ? -0.274 -1.237 12.347 1.00 95.44 190 MET A C 1
ATOM 1467 O O . MET A 1 190 ? -1.123 -0.356 12.256 1.00 95.44 190 MET A O 1
ATOM 1471 N N . LEU A 1 191 ? 0.035 -1.809 13.518 1.00 94.56 191 LEU A N 1
ATOM 1472 C CA . LEU A 1 191 ? -0.652 -1.467 14.769 1.00 94.56 191 LEU A CA 1
ATOM 1473 C C . LEU A 1 191 ? -0.471 0.009 15.139 1.00 94.56 191 LEU A C 1
ATOM 1475 O O . LEU A 1 191 ? -1.419 0.629 15.600 1.00 94.56 191 LEU A O 1
ATOM 1479 N N . ARG A 1 192 ? 0.712 0.587 14.893 1.00 94.88 192 ARG A N 1
ATOM 1480 C CA . ARG A 1 192 ? 0.974 2.017 15.125 1.00 94.88 192 ARG A CA 1
ATOM 1481 C C . ARG A 1 192 ? 0.165 2.921 14.199 1.00 94.88 192 ARG A C 1
ATOM 1483 O O . ARG A 1 192 ? -0.326 3.944 14.654 1.00 94.88 192 ARG A O 1
ATOM 1490 N N . ASN A 1 193 ? 0.009 2.559 12.925 1.00 95.75 193 ASN A N 1
ATOM 1491 C CA . ASN A 1 193 ? -0.872 3.308 12.024 1.00 95.75 193 ASN A CA 1
ATOM 1492 C C . ASN A 1 193 ? -2.320 3.230 12.493 1.00 95.75 193 ASN A C 1
ATOM 1494 O O . ASN A 1 193 ? -3.031 4.228 12.467 1.00 95.75 193 ASN A O 1
ATOM 1498 N N . MET A 1 194 ? -2.753 2.045 12.919 1.00 96.75 194 MET A N 1
ATOM 1499 C CA . MET A 1 194 ? -4.114 1.860 13.389 1.00 96.75 194 MET A CA 1
ATOM 1500 C C . MET A 1 194 ? -4.389 2.666 14.664 1.00 96.75 194 MET A C 1
ATOM 1502 O O . MET A 1 194 ? -5.382 3.384 14.709 1.00 96.75 194 MET A O 1
ATOM 1506 N N . THR A 1 195 ? -3.497 2.634 15.660 1.00 95.25 195 THR A N 1
ATOM 1507 C CA . THR A 1 195 ? -3.673 3.464 16.860 1.00 95.25 195 THR A CA 1
ATOM 1508 C C . THR A 1 195 ? -3.589 4.954 16.548 1.00 95.25 195 THR A C 1
ATOM 1510 O O . THR A 1 195 ? -4.286 5.736 17.176 1.00 95.25 195 THR A O 1
ATOM 1513 N N . PHE A 1 196 ? -2.805 5.371 15.548 1.00 96.69 196 PHE A N 1
ATOM 1514 C CA . PHE A 1 196 ? -2.794 6.762 15.088 1.00 96.69 196 PHE A CA 1
ATOM 1515 C C . PHE A 1 196 ? -4.130 7.176 14.444 1.00 96.69 196 PHE A C 1
ATOM 1517 O O . PHE A 1 196 ? -4.628 8.276 14.692 1.00 96.69 196 PHE A O 1
ATOM 1524 N N . LEU A 1 197 ? -4.747 6.300 13.643 1.00 97.69 197 LEU A N 1
ATOM 1525 C CA . LEU A 1 197 ? -6.072 6.550 13.066 1.00 97.69 197 LEU A CA 1
ATOM 1526 C C . LEU A 1 197 ? -7.139 6.728 14.149 1.00 97.69 197 LEU A C 1
ATOM 1528 O O . LEU A 1 197 ? -7.987 7.610 14.026 1.00 97.69 197 LEU A O 1
ATOM 1532 N N . THR A 1 198 ? -7.097 5.916 15.203 1.00 96.50 198 THR A N 1
ATOM 1533 C CA . THR A 1 198 ? -8.096 5.995 16.266 1.00 96.50 198 THR A CA 1
ATOM 1534 C C . THR A 1 198 ? -7.847 7.158 17.224 1.00 96.50 198 THR A C 1
ATOM 1536 O O . THR A 1 198 ? -8.720 8.008 17.384 1.00 96.50 198 THR A O 1
ATOM 1539 N N . SER A 1 199 ? -6.651 7.260 17.808 1.00 95.12 199 SER A N 1
ATOM 1540 C CA . SER A 1 199 ? -6.382 8.216 18.891 1.00 95.12 199 SER A CA 1
ATOM 1541 C C . SER A 1 199 ? -6.075 9.636 18.415 1.00 95.12 199 SER A C 1
ATOM 1543 O O . SER A 1 199 ? -6.311 10.592 19.153 1.00 95.12 199 SER A O 1
ATOM 1545 N N . VAL A 1 200 ? -5.564 9.797 17.187 1.00 97.00 200 VAL A N 1
ATOM 1546 C CA . VAL A 1 200 ? -5.202 11.113 16.630 1.00 97.00 200 VAL A CA 1
ATOM 1547 C C . VAL A 1 200 ? -6.195 11.566 15.567 1.00 97.00 200 VAL A C 1
ATOM 1549 O O . VAL A 1 200 ? -6.603 12.726 15.572 1.00 97.00 200 VAL A O 1
ATOM 1552 N N . CYS A 1 201 ? -6.602 10.675 14.657 1.00 97.44 201 CYS A N 1
ATOM 1553 C CA . CYS A 1 201 ? -7.542 11.037 13.588 1.00 97.44 201 CYS A CA 1
ATOM 1554 C C . CYS A 1 201 ? -9.018 10.877 13.992 1.00 97.44 201 CYS A C 1
ATOM 1556 O O . CYS A 1 201 ? -9.894 11.298 13.238 1.00 97.44 201 CYS A O 1
ATOM 1558 N N . GLY A 1 202 ? -9.301 10.292 15.161 1.00 96.00 202 GLY A N 1
ATOM 1559 C CA . GLY A 1 202 ? -10.655 10.165 15.704 1.00 96.00 202 GLY A CA 1
ATOM 1560 C C . GLY A 1 202 ? -11.536 9.141 14.985 1.00 96.00 202 GLY A C 1
ATOM 1561 O O . GLY A 1 202 ? -12.761 9.242 15.061 1.00 96.00 202 GLY A O 1
ATOM 1562 N N . LEU A 1 203 ? -10.950 8.178 14.264 1.00 98.19 203 LEU A N 1
ATOM 1563 C CA . LEU A 1 203 ? -11.717 7.067 13.697 1.00 98.19 203 LEU A CA 1
ATOM 1564 C C . LEU A 1 203 ? -12.086 6.049 14.782 1.00 98.19 203 LEU A C 1
ATOM 1566 O O . LEU A 1 203 ? -11.334 5.814 15.723 1.00 98.19 203 LEU A O 1
ATOM 1570 N N . THR A 1 204 ? -13.217 5.372 14.610 1.00 97.56 204 THR A N 1
ATOM 1571 C CA . THR A 1 204 ? -13.582 4.244 15.483 1.00 97.56 204 THR A CA 1
ATOM 1572 C C . THR A 1 204 ? -12.656 3.046 15.258 1.00 97.56 204 THR A C 1
ATOM 1574 O O . THR A 1 204 ? -12.108 2.857 14.164 1.00 97.56 204 THR A O 1
ATOM 1577 N N . ALA A 1 205 ? -12.542 2.161 16.250 1.00 96.06 205 ALA A N 1
ATOM 1578 C CA . ALA A 1 205 ? -11.808 0.904 16.111 1.00 96.06 205 ALA A CA 1
ATOM 1579 C C . ALA A 1 205 ? -12.308 0.081 14.913 1.00 96.06 205 ALA A C 1
ATOM 1581 O O . ALA A 1 205 ? -11.504 -0.467 14.161 1.00 96.06 205 ALA A O 1
ATOM 1582 N N . GLY A 1 206 ? -13.628 0.032 14.694 1.00 96.75 206 GLY A N 1
ATOM 1583 C CA . GLY A 1 206 ? -14.237 -0.701 13.582 1.00 96.75 206 GLY A CA 1
ATOM 1584 C C . GLY A 1 206 ? -13.818 -0.168 12.209 1.00 96.75 206 GLY A C 1
ATOM 1585 O O . GLY A 1 206 ? -13.419 -0.951 11.346 1.00 96.75 206 GLY A O 1
ATOM 1586 N N . GLN A 1 207 ? -13.842 1.156 12.016 1.00 98.31 207 GLN A N 1
ATOM 1587 C CA . GLN A 1 207 ? -13.372 1.791 10.776 1.00 98.31 207 GLN A CA 1
ATOM 1588 C C . GLN A 1 207 ? -11.888 1.508 10.538 1.00 98.31 207 GLN A C 1
ATOM 1590 O O . GLN A 1 207 ? -11.495 1.107 9.445 1.00 98.31 207 GLN A O 1
ATOM 1595 N N . THR A 1 208 ? -11.067 1.661 11.574 1.00 97.81 208 THR A N 1
ATOM 1596 C CA . THR A 1 208 ? -9.625 1.425 11.500 1.00 97.81 208 THR A CA 1
ATOM 1597 C C . THR A 1 208 ? -9.288 -0.033 11.185 1.00 97.81 208 THR A C 1
ATOM 1599 O O . THR A 1 208 ? -8.422 -0.296 10.349 1.00 97.81 208 THR A O 1
ATOM 1602 N N . ILE A 1 209 ? -9.981 -0.994 11.807 1.00 97.31 209 ILE A N 1
ATOM 1603 C CA . ILE A 1 209 ? -9.817 -2.421 11.504 1.00 97.31 209 ILE A CA 1
ATOM 1604 C C . ILE A 1 209 ? -10.197 -2.693 10.049 1.00 97.31 209 ILE A C 1
ATOM 1606 O O . ILE A 1 209 ? -9.429 -3.353 9.354 1.00 97.31 209 ILE A O 1
ATOM 1610 N N . ALA A 1 210 ? -11.315 -2.151 9.557 1.00 98.31 210 ALA A N 1
ATOM 1611 C CA . ALA A 1 210 ? -11.725 -2.315 8.160 1.00 98.31 210 ALA A CA 1
ATOM 1612 C C . ALA A 1 210 ? -10.680 -1.756 7.175 1.00 98.31 210 ALA A C 1
ATOM 1614 O O . ALA A 1 210 ? -10.339 -2.425 6.200 1.00 98.31 210 ALA A O 1
ATOM 1615 N N . ILE A 1 211 ? -10.104 -0.585 7.469 1.00 98.62 211 ILE A N 1
ATOM 1616 C CA . ILE A 1 211 ? -9.018 0.022 6.683 1.00 98.62 211 ILE A CA 1
ATOM 1617 C C . ILE A 1 211 ? -7.782 -0.895 6.643 1.00 98.62 211 ILE A C 1
ATOM 1619 O O . ILE A 1 211 ? -7.237 -1.173 5.572 1.00 98.62 211 ILE A O 1
ATOM 1623 N N . ALA A 1 212 ? -7.355 -1.404 7.801 1.00 97.88 212 ALA A N 1
ATOM 1624 C CA . ALA A 1 212 ? -6.172 -2.256 7.932 1.00 97.88 212 ALA A CA 1
ATOM 1625 C C . ALA A 1 212 ? -6.353 -3.682 7.382 1.00 97.88 212 ALA A C 1
ATOM 1627 O O . ALA A 1 212 ? -5.364 -4.387 7.190 1.00 97.88 212 ALA A O 1
ATOM 1628 N N . THR A 1 213 ? -7.597 -4.117 7.163 1.00 98.38 213 THR A N 1
ATOM 1629 C CA . THR A 1 213 ? -7.943 -5.479 6.735 1.00 98.38 213 THR A CA 1
ATOM 1630 C C . THR A 1 213 ? -8.685 -5.454 5.400 1.00 98.38 213 THR A C 1
ATOM 1632 O O . THR A 1 213 ? -8.032 -5.396 4.363 1.00 98.38 213 THR A O 1
ATOM 1635 N N . GLY A 1 214 ? -10.020 -5.458 5.402 1.00 98.38 214 GLY A N 1
ATOM 1636 C CA . GLY A 1 214 ? -10.858 -5.577 4.208 1.00 98.38 214 GLY A CA 1
ATOM 1637 C C . GLY A 1 214 ? -10.554 -4.557 3.106 1.00 98.38 214 GLY A C 1
ATOM 1638 O O . GLY A 1 214 ? -10.437 -4.949 1.948 1.00 98.38 214 GLY A O 1
ATOM 1639 N N . ASN A 1 215 ? -10.352 -3.272 3.424 1.00 98.56 215 ASN A N 1
ATOM 1640 C CA . ASN A 1 215 ? -10.010 -2.275 2.398 1.00 98.56 215 ASN A CA 1
ATOM 1641 C C . ASN A 1 215 ? -8.640 -2.568 1.776 1.00 98.56 215 ASN A C 1
ATOM 1643 O O . ASN A 1 215 ? -8.482 -2.542 0.555 1.00 98.56 215 ASN A O 1
ATOM 1647 N N . THR A 1 216 ? -7.653 -2.883 2.620 1.00 98.19 216 THR A N 1
ATOM 1648 C CA . THR A 1 216 ? -6.302 -3.238 2.171 1.00 98.19 216 THR A CA 1
ATOM 1649 C C . THR A 1 216 ? -6.328 -4.515 1.326 1.00 98.19 216 THR A C 1
ATOM 1651 O O . THR A 1 216 ? -5.668 -4.559 0.290 1.00 98.19 216 THR A O 1
ATOM 1654 N N . ALA A 1 217 ? -7.133 -5.514 1.695 1.00 97.94 217 ALA A N 1
ATOM 1655 C CA . ALA A 1 217 ? -7.319 -6.733 0.914 1.00 97.94 217 ALA A CA 1
ATOM 1656 C C . ALA A 1 217 ? -7.940 -6.443 -0.463 1.00 97.94 217 ALA A C 1
ATOM 1658 O O . ALA A 1 217 ? -7.379 -6.847 -1.481 1.00 97.94 217 ALA A O 1
ATOM 1659 N N . LEU A 1 218 ? -9.029 -5.667 -0.519 1.00 97.88 218 LEU A N 1
ATOM 1660 C CA . LEU A 1 218 ? -9.695 -5.302 -1.778 1.00 97.88 218 LEU A CA 1
ATOM 1661 C C . LEU A 1 218 ? -8.762 -4.565 -2.739 1.00 97.88 218 LEU A C 1
ATOM 1663 O O . LEU A 1 218 ? -8.696 -4.915 -3.916 1.00 97.88 218 LEU A O 1
ATOM 1667 N N . ALA A 1 219 ? -7.998 -3.595 -2.233 1.00 97.88 219 ALA A N 1
ATOM 1668 C CA . ALA A 1 219 ? -7.046 -2.827 -3.033 1.00 97.88 219 ALA A CA 1
ATOM 1669 C C . ALA A 1 219 ? -5.933 -3.691 -3.654 1.00 97.88 219 ALA A C 1
ATOM 1671 O O . ALA A 1 219 ? -5.364 -3.330 -4.681 1.00 97.88 219 ALA A O 1
ATOM 1672 N N . HIS A 1 220 ? -5.638 -4.844 -3.049 1.00 97.75 220 HIS A N 1
ATOM 1673 C CA . HIS A 1 220 ? -4.625 -5.784 -3.525 1.00 97.75 220 HIS A CA 1
ATOM 1674 C C . HIS A 1 220 ? -5.230 -7.042 -4.175 1.00 97.75 220 HIS A C 1
ATOM 1676 O O . HIS A 1 220 ? -4.485 -7.946 -4.540 1.00 97.75 220 HIS A O 1
ATOM 1682 N N . GLY A 1 221 ? -6.557 -7.103 -4.363 1.00 96.56 221 GLY A N 1
ATOM 1683 C CA . GLY A 1 221 ? -7.239 -8.250 -4.973 1.00 96.56 221 GLY A CA 1
ATOM 1684 C C . GLY A 1 221 ? -7.189 -9.531 -4.133 1.00 96.56 221 GLY A C 1
ATOM 1685 O O . GLY A 1 221 ? -7.107 -10.619 -4.693 1.00 96.56 221 GLY A O 1
ATOM 1686 N N . LEU A 1 222 ? -7.198 -9.396 -2.808 1.00 96.94 222 LEU A N 1
ATOM 1687 C CA . LEU A 1 222 ? -7.093 -10.494 -1.848 1.00 96.94 222 LEU A CA 1
ATOM 1688 C C . LEU A 1 222 ? -8.464 -10.872 -1.265 1.00 96.94 222 LEU A C 1
ATOM 1690 O O . LEU A 1 222 ? -9.353 -10.028 -1.141 1.00 96.94 222 LEU A O 1
ATOM 1694 N N . GLU A 1 223 ? -8.628 -12.142 -0.885 1.00 95.75 223 GLU A N 1
ATOM 1695 C CA . GLU A 1 223 ? -9.870 -12.665 -0.288 1.00 95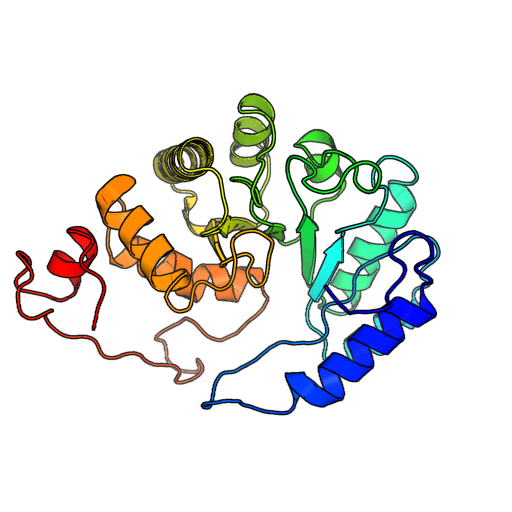.75 223 GLU A CA 1
ATOM 1696 C C . GLU A 1 223 ? -9.881 -12.564 1.248 1.00 95.75 223 GLU A C 1
ATOM 1698 O O . GLU A 1 223 ? -10.933 -12.691 1.881 1.00 95.75 223 GLU A O 1
ATOM 1703 N N . GLU A 1 224 ? -8.707 -12.341 1.843 1.00 95.62 224 GLU A N 1
ATOM 1704 C CA . GLU A 1 224 ? -8.468 -12.125 3.267 1.00 95.62 224 GLU A CA 1
ATOM 1705 C C . GLU A 1 224 ? -9.133 -10.848 3.814 1.00 95.62 224 GLU A C 1
ATOM 1707 O O . GLU A 1 224 ? -9.697 -10.028 3.095 1.00 95.62 224 GLU A O 1
ATOM 1712 N N . GLY A 1 225 ? -9.036 -10.649 5.132 1.00 96.50 225 GLY A N 1
ATOM 1713 C CA . GLY A 1 225 ? -9.429 -9.393 5.777 1.00 96.50 225 GLY A CA 1
ATOM 1714 C C . GLY A 1 225 ? -10.930 -9.242 6.032 1.00 96.50 225 GLY A C 1
ATOM 1715 O O . GLY A 1 225 ? -11.361 -8.189 6.496 1.00 96.50 225 GLY A O 1
ATOM 1716 N N . PHE A 1 226 ? -11.721 -10.290 5.784 1.00 97.56 226 PHE A N 1
ATOM 1717 C CA . PHE A 1 226 ? -13.160 -10.319 6.043 1.00 97.56 226 PHE A CA 1
ATOM 1718 C C . PHE A 1 226 ? -13.542 -11.449 6.995 1.00 97.56 226 PHE A C 1
ATOM 1720 O O . PHE A 1 226 ? -13.250 -12.614 6.740 1.00 97.56 226 PHE A O 1
ATOM 1727 N N . LEU A 1 227 ? -14.304 -11.122 8.040 1.00 96.69 227 LEU A N 1
ATOM 1728 C CA . LEU A 1 227 ? -14.957 -12.122 8.881 1.00 96.69 227 LEU A CA 1
ATOM 1729 C C . LEU A 1 227 ? -16.328 -12.476 8.289 1.00 96.69 227 LEU A C 1
ATOM 1731 O O . LEU A 1 227 ? -17.346 -11.881 8.643 1.00 96.69 227 LEU A O 1
ATOM 1735 N N . ARG A 1 228 ? -16.351 -13.421 7.345 1.00 95.62 228 ARG A N 1
ATOM 1736 C CA . ARG A 1 228 ? -17.582 -13.917 6.706 1.00 95.62 228 ARG A CA 1
ATOM 1737 C C . ARG A 1 228 ? -17.436 -15.371 6.239 1.00 95.62 228 ARG A C 1
ATOM 1739 O O . ARG A 1 228 ? -16.315 -15.795 5.958 1.00 95.62 228 ARG A O 1
ATOM 1746 N N . PRO A 1 229 ? -18.539 -16.133 6.105 1.00 97.06 229 PRO A N 1
ATOM 1747 C CA . PRO A 1 229 ? -18.492 -17.473 5.526 1.00 97.06 229 PRO A CA 1
ATOM 1748 C C . PRO A 1 229 ? -17.811 -17.482 4.151 1.00 97.06 229 PRO A C 1
ATOM 1750 O O . PRO A 1 229 ? -18.093 -16.628 3.313 1.00 97.06 229 PRO A O 1
ATOM 1753 N N . GLY A 1 230 ? -16.918 -18.449 3.935 1.00 95.44 230 GLY A N 1
ATOM 1754 C CA . GLY A 1 230 ? -16.172 -18.620 2.684 1.00 95.44 230 GLY A CA 1
ATOM 1755 C C . GLY A 1 230 ? -14.873 -17.814 2.570 1.00 95.44 230 GLY A C 1
ATOM 1756 O O . GLY A 1 230 ? -14.086 -18.114 1.681 1.00 95.44 230 GLY A O 1
ATOM 1757 N N . ALA A 1 231 ? -14.609 -16.845 3.454 1.00 96.38 231 ALA A N 1
ATOM 1758 C CA . ALA A 1 231 ? -13.330 -16.129 3.475 1.00 96.38 231 ALA A CA 1
ATOM 1759 C C . ALA A 1 231 ? -12.222 -16.946 4.183 1.00 96.38 231 ALA A C 1
ATOM 1761 O O . ALA A 1 231 ? -12.535 -17.792 5.030 1.00 96.38 231 ALA A O 1
ATOM 1762 N N . PRO A 1 232 ? -10.929 -16.689 3.891 1.00 96.62 232 PRO A N 1
ATOM 1763 C CA . PRO A 1 232 ? -9.818 -17.290 4.625 1.00 96.62 232 PRO A CA 1
ATOM 1764 C C . PRO A 1 232 ? -9.903 -17.028 6.137 1.00 96.62 232 PRO A C 1
ATOM 1766 O O . PRO A 1 232 ? -10.176 -15.911 6.572 1.00 96.62 232 PRO A O 1
ATOM 1769 N N . ALA A 1 233 ? -9.622 -18.052 6.946 1.00 96.56 233 ALA A N 1
ATOM 1770 C CA . ALA A 1 233 ? -9.731 -18.008 8.408 1.00 96.56 233 ALA A CA 1
ATOM 1771 C C . ALA A 1 233 ? -8.518 -17.345 9.099 1.00 96.56 233 ALA A C 1
ATOM 1773 O O . ALA A 1 233 ? -7.976 -17.874 10.070 1.00 96.56 233 ALA A O 1
ATOM 1774 N N . ASP A 1 234 ? -8.101 -16.177 8.611 1.00 96.44 234 ASP A N 1
ATOM 1775 C CA . ASP A 1 234 ? -7.028 -15.379 9.207 1.00 96.44 234 ASP A CA 1
ATOM 1776 C C . ASP A 1 234 ? -7.623 -14.486 10.309 1.00 96.44 234 ASP A C 1
ATOM 1778 O O . ASP A 1 234 ? -8.051 -13.357 10.062 1.00 96.44 234 ASP A O 1
ATOM 1782 N N . ILE A 1 235 ? -7.722 -15.025 11.528 1.00 95.88 235 ILE A N 1
ATOM 1783 C CA . ILE A 1 235 ? -8.463 -14.407 12.636 1.00 95.88 235 ILE A CA 1
ATOM 1784 C C . ILE A 1 235 ? -7.514 -14.015 13.768 1.00 95.88 235 ILE A C 1
ATOM 1786 O O . ILE A 1 235 ? -6.715 -14.822 14.239 1.00 95.88 235 ILE A O 1
ATOM 1790 N N . VAL A 1 236 ? -7.667 -12.783 14.258 1.00 93.19 236 VAL A N 1
ATOM 1791 C CA . VAL A 1 236 ? -7.035 -12.306 15.492 1.00 93.19 236 VAL A CA 1
ATOM 1792 C C . VAL A 1 236 ? -8.103 -12.185 16.571 1.00 93.19 236 VAL A C 1
ATOM 1794 O O . VAL A 1 236 ? -9.111 -11.508 16.382 1.00 93.19 236 VAL A O 1
ATOM 1797 N N . ILE A 1 237 ? -7.871 -12.829 17.714 1.00 92.50 237 ILE A N 1
ATOM 1798 C CA . ILE A 1 237 ? -8.686 -12.660 18.918 1.00 92.50 237 ILE A CA 1
ATOM 1799 C C . ILE A 1 237 ? -7.911 -11.741 19.856 1.00 92.50 237 ILE A C 1
ATOM 1801 O O . ILE A 1 237 ? -6.798 -12.069 20.263 1.00 92.50 237 ILE A O 1
ATOM 1805 N N . ALA A 1 238 ? -8.498 -10.597 20.189 1.00 90.31 238 ALA A N 1
ATOM 1806 C CA . ALA A 1 238 ? -7.902 -9.612 21.079 1.00 90.31 238 ALA A CA 1
ATOM 1807 C C . ALA A 1 238 ? -8.839 -9.319 22.255 1.00 90.31 238 ALA A C 1
ATOM 1809 O O . ALA A 1 238 ? -10.061 -9.293 22.105 1.00 90.31 238 ALA A O 1
ATOM 1810 N N . GLY A 1 239 ? -8.251 -9.127 23.434 1.00 88.56 239 GLY A N 1
ATOM 1811 C CA . GLY A 1 239 ? -8.958 -8.805 24.669 1.00 88.56 239 GLY A CA 1
ATOM 1812 C C . GLY A 1 239 ? -8.557 -7.439 25.212 1.00 88.56 239 GLY A C 1
ATOM 1813 O O . GLY A 1 239 ? -7.858 -6.668 24.557 1.00 88.56 239 GLY A O 1
ATOM 1814 N N . ARG A 1 240 ? -8.998 -7.149 26.438 1.00 88.88 240 ARG A N 1
ATOM 1815 C CA . ARG A 1 240 ? -8.560 -5.957 27.173 1.00 88.88 240 ARG A CA 1
ATOM 1816 C C . ARG A 1 240 ? -7.029 -5.892 27.248 1.00 88.88 240 ARG A C 1
ATOM 1818 O O . ARG A 1 240 ? -6.372 -6.928 27.366 1.00 88.88 240 ARG A O 1
ATOM 1825 N N . ILE A 1 241 ? -6.485 -4.681 27.247 1.00 90.56 241 ILE A N 1
ATOM 1826 C CA . ILE A 1 241 ? -5.054 -4.441 27.446 1.00 90.56 241 ILE A CA 1
ATOM 1827 C C . ILE A 1 241 ? -4.841 -4.121 28.927 1.00 90.56 241 ILE A C 1
ATOM 1829 O O . ILE A 1 241 ? -5.373 -3.140 29.439 1.00 90.56 241 ILE A O 1
ATOM 1833 N N . GLU A 1 242 ? -4.095 -4.968 29.637 1.00 90.38 242 GLU A N 1
ATOM 1834 C CA . GLU A 1 242 ? -3.792 -4.745 31.054 1.00 90.38 242 GLU A CA 1
ATOM 1835 C C . GLU A 1 242 ? -2.999 -3.437 31.227 1.00 90.38 242 GLU A C 1
ATOM 1837 O O . GLU A 1 242 ? -2.007 -3.211 30.535 1.00 90.38 242 GLU A O 1
ATOM 1842 N N . GLY A 1 243 ? -3.450 -2.566 32.133 1.00 90.06 243 GLY A N 1
ATOM 1843 C CA . GLY A 1 243 ? -2.868 -1.235 32.343 1.00 90.06 243 GLY A CA 1
ATOM 1844 C C . GLY A 1 243 ? -3.376 -0.135 31.402 1.00 90.06 243 GLY A C 1
ATOM 1845 O O . GLY A 1 243 ? -2.993 1.019 31.584 1.00 90.06 243 GLY A O 1
ATOM 1846 N N . SER A 1 244 ? -4.246 -0.455 30.438 1.00 93.19 244 SER A N 1
ATOM 1847 C CA . SER A 1 244 ? -4.952 0.554 29.641 1.00 93.19 244 SER A CA 1
ATOM 1848 C C . SER A 1 244 ? -5.996 1.300 30.476 1.00 93.19 244 SER A C 1
ATOM 1850 O O . SER A 1 244 ? -6.568 0.751 31.421 1.00 93.19 244 SER A O 1
ATOM 1852 N N . ALA A 1 245 ? -6.281 2.546 30.092 1.00 90.94 245 ALA A N 1
ATOM 1853 C CA . ALA A 1 245 ? -7.444 3.279 30.589 1.00 90.94 245 ALA A CA 1
ATOM 1854 C C . ALA A 1 245 ? -8.774 2.705 30.055 1.00 90.94 245 ALA A C 1
ATOM 1856 O O . ALA A 1 245 ? -9.822 2.917 30.664 1.00 90.94 245 ALA A O 1
ATOM 1857 N N . GLY A 1 246 ? -8.734 1.980 28.932 1.00 88.88 246 GLY A N 1
ATOM 1858 C CA . GLY A 1 246 ? -9.882 1.307 28.340 1.00 88.88 246 GLY A CA 1
ATOM 1859 C C . GLY A 1 246 ? -10.187 -0.031 29.013 1.00 88.88 246 GLY A C 1
ATOM 1860 O O . GLY A 1 246 ? -9.300 -0.819 29.337 1.00 88.88 246 GLY A O 1
ATOM 1861 N N . THR A 1 247 ? -11.472 -0.321 29.187 1.00 91.06 247 THR A N 1
ATOM 1862 C CA . THR A 1 247 ? -11.964 -1.549 29.831 1.00 91.06 247 THR A CA 1
ATOM 1863 C C . THR A 1 247 ? -12.226 -2.690 28.842 1.00 91.06 247 THR A C 1
ATOM 1865 O O . THR A 1 247 ? -12.417 -3.841 29.242 1.00 91.06 247 THR A O 1
ATOM 1868 N N . SER A 1 248 ? -12.170 -2.396 27.541 1.00 92.88 248 SER A N 1
ATOM 1869 C CA . SER A 1 248 ? -12.289 -3.344 26.429 1.00 92.88 248 SER A CA 1
ATOM 1870 C C . SER A 1 248 ? -11.140 -3.174 25.428 1.00 92.88 248 SER A C 1
ATOM 1872 O O . SER A 1 248 ? -10.408 -2.187 25.482 1.00 92.88 248 SER A O 1
ATOM 1874 N N . PHE A 1 249 ? -10.974 -4.122 24.492 1.00 92.44 249 PHE A N 1
ATOM 1875 C CA . PHE A 1 249 ? -10.013 -3.958 23.390 1.00 92.44 249 PHE A CA 1
ATOM 1876 C C . PHE A 1 249 ? -10.300 -2.680 22.595 1.00 92.44 249 PHE A C 1
ATOM 1878 O O . PHE A 1 249 ? -9.388 -1.906 22.342 1.00 92.44 249 PHE A O 1
ATOM 1885 N N . THR A 1 250 ? -11.568 -2.448 22.243 1.00 93.75 250 THR A N 1
ATOM 1886 C CA . THR A 1 250 ? -12.013 -1.274 21.484 1.00 93.75 250 THR A CA 1
ATOM 1887 C C . THR A 1 250 ? -11.630 0.021 22.190 1.00 93.75 250 THR A C 1
ATOM 1889 O O . THR A 1 250 ? -10.985 0.861 21.579 1.00 93.75 250 THR A O 1
ATOM 1892 N N . GLU A 1 251 ? -11.956 0.156 23.479 1.00 94.19 251 GLU A N 1
ATOM 1893 C CA . GLU A 1 251 ? -11.641 1.367 24.249 1.00 94.19 251 GLU A CA 1
ATOM 1894 C C . GLU A 1 251 ? -10.131 1.588 24.374 1.00 94.19 251 GLU A C 1
ATOM 1896 O O . GLU A 1 251 ? -9.655 2.703 24.188 1.00 94.19 251 GLU A O 1
ATOM 1901 N N . ALA A 1 252 ? -9.365 0.527 24.646 1.00 93.56 252 ALA A N 1
ATOM 1902 C CA . ALA A 1 252 ? -7.911 0.615 24.743 1.00 93.56 252 ALA A CA 1
ATOM 1903 C C . ALA A 1 252 ? -7.280 1.015 23.399 1.00 93.56 252 ALA A C 1
ATOM 1905 O O . ALA A 1 252 ? -6.383 1.853 23.325 1.00 93.56 252 ALA A O 1
ATOM 1906 N N . PHE A 1 253 ? -7.795 0.449 22.311 1.00 91.88 253 PHE A N 1
ATOM 1907 C CA . PHE A 1 253 ? -7.333 0.737 20.965 1.00 91.88 253 PHE A CA 1
ATOM 1908 C C . PHE A 1 253 ? -7.696 2.152 20.512 1.00 91.88 253 PHE A C 1
ATOM 1910 O O . PHE A 1 253 ? -6.890 2.818 19.863 1.00 91.88 253 PHE A O 1
ATOM 1917 N N . GLU A 1 254 ? -8.879 2.642 20.883 1.00 94.62 254 GLU A N 1
ATOM 1918 C CA . GLU A 1 254 ? -9.313 4.018 20.627 1.00 94.62 254 GLU A CA 1
ATOM 1919 C C . GLU A 1 254 ? -8.555 5.043 21.472 1.00 94.62 254 GLU A C 1
ATOM 1921 O O . GLU A 1 254 ? -8.241 6.126 20.983 1.00 94.62 254 GLU A O 1
ATOM 1926 N N . HIS A 1 255 ? -8.147 4.665 22.685 1.00 93.62 255 HIS A N 1
ATOM 1927 C CA . HIS A 1 255 ? -7.209 5.440 23.499 1.00 93.62 255 HIS A CA 1
ATOM 1928 C C . HIS A 1 255 ? -5.799 5.514 22.876 1.00 93.62 255 HIS A C 1
ATOM 1930 O O . HIS A 1 255 ? -5.030 6.431 23.162 1.00 93.62 255 HIS A O 1
ATOM 1936 N N . GLY A 1 256 ? -5.464 4.584 21.975 1.00 92.44 256 GLY A N 1
ATOM 1937 C CA . GLY A 1 256 ? -4.171 4.511 21.295 1.00 92.44 256 GLY A CA 1
ATOM 1938 C C . GLY A 1 256 ? -3.176 3.546 21.941 1.00 92.44 256 GLY A C 1
ATOM 1939 O O . GLY A 1 256 ? -1.992 3.559 21.586 1.00 92.44 256 GLY A O 1
ATOM 1940 N N . ASP A 1 257 ? -3.638 2.694 22.856 1.00 93.06 257 ASP A N 1
ATOM 1941 C CA . ASP A 1 257 ? -2.802 1.708 23.527 1.00 93.06 257 ASP A CA 1
ATOM 1942 C C . ASP A 1 257 ? -2.518 0.530 22.587 1.00 93.06 257 ASP A C 1
ATOM 1944 O O . ASP A 1 257 ? -3.417 -0.105 22.029 1.00 93.06 257 ASP A O 1
ATOM 1948 N N . LEU A 1 258 ? -1.233 0.236 22.383 1.00 88.25 258 LEU A N 1
ATOM 1949 C CA . LEU A 1 258 ? -0.813 -0.842 21.492 1.00 88.25 258 LEU A CA 1
ATOM 1950 C C . LEU A 1 258 ? -1.020 -2.207 22.166 1.00 88.25 258 LEU A C 1
ATOM 1952 O O . LEU A 1 258 ? -0.454 -2.425 23.240 1.00 88.25 258 LEU A O 1
ATOM 1956 N N . PRO A 1 259 ? -1.727 -3.160 21.527 1.00 81.25 259 PRO A N 1
ATOM 1957 C CA . PRO A 1 259 ? -1.875 -4.503 22.078 1.00 81.25 259 PRO A CA 1
ATOM 1958 C C . PRO A 1 259 ? -0.514 -5.203 22.221 1.00 81.25 259 PRO A C 1
ATOM 1960 O O . PRO A 1 259 ? 0.374 -5.060 21.370 1.00 81.25 259 PRO A O 1
ATOM 1963 N N . GLY A 1 260 ? -0.349 -5.897 23.350 1.00 69.19 260 GLY A N 1
ATOM 1964 C CA . GLY A 1 260 ? 0.880 -6.539 23.828 1.00 69.19 260 GLY A CA 1
ATOM 1965 C C . GLY A 1 260 ? 0.987 -7.989 23.420 1.00 69.19 260 GLY A C 1
ATOM 1966 O O . GLY A 1 260 ? 0.059 -8.747 23.766 1.00 69.19 260 GLY A O 1
#

Radius of gyration: 18.64 Å; chains: 1; bounding box: 43×41×56 Å

InterPro domains:
  IPR006680 Amidohydrolase-related [PF01979] (134-238)
  IPR032466 Metal-dependent hydrolase [SSF51556] (44-223)

Organism: NCBI:txid408172

Sequence (260 aa):
HLPGLDYQNLTPDLVTNLALVVRATTGRVRWSEVKVHAGTVLMVPGMMEEHFDKLAEAGSILAKFLFYPLNRDPDEAKRYVRWCHDRGLRVKVHTGGVSRSGANDVCGYEILSWLQPDVAAHVSGGPIPMCDEDLDELVDHTEFALELCSSGNYQSFIRVVKRLAEQGRLNRLTLGTDTPGGTGVIARGMLRNMTFLTSVCGLTAGQTIAIATGNTALAHGLEEGFLRPGAPADIVIAGRIEGSAGTSFTEAFEHGDLPG

Foldseek 3Di:
DDPPDDLVDDDLCNQLVVLLVQLVPVCVDCDVPDRDLGRAGADEPPHDLVSLVSCLVSVRQEHEDDQYACVPCVPRLLVVQVSCVVSNHFYEYEAFDDPDPPRYDHHFQVSCVSNVGQEDEQCLPLAGHHDPVRLLCCLPPHDHAYEHALNYHPVSVLSSLLNCVVVVNLLRYAYDHNPPDPVHDDPCGLLQVLLCCQQPNVDFNVSSLCRHAVSNCVSSVHQTRDDDPPGDPPDDDDFDAPPAPDPTPRRSSNNSHGHD